Protein AF-A0A349D8B0-F1 (afdb_monomer_lite)

Structure (mmCIF, N/CA/C/O backbone):
data_AF-A0A349D8B0-F1
#
_entry.id   AF-A0A349D8B0-F1
#
loop_
_atom_site.group_PDB
_atom_site.id
_atom_site.type_symbol
_atom_site.label_atom_id
_atom_site.label_alt_id
_atom_site.label_comp_id
_atom_site.label_asym_id
_atom_site.label_entity_id
_atom_site.label_seq_id
_atom_site.pdbx_PDB_ins_code
_atom_site.Cartn_x
_atom_site.Cartn_y
_atom_site.Cartn_z
_atom_site.occupancy
_atom_site.B_iso_or_equiv
_atom_site.auth_seq_id
_atom_site.auth_comp_id
_atom_site.auth_asym_id
_atom_site.auth_atom_id
_atom_site.pdbx_PDB_model_num
ATOM 1 N N . MET A 1 1 ? -9.268 15.116 11.801 1.00 89.12 1 MET A N 1
ATOM 2 C CA . MET A 1 1 ? -7.841 15.208 12.162 1.00 89.12 1 MET A CA 1
ATOM 3 C C . MET A 1 1 ? -6.994 14.826 10.957 1.00 89.12 1 MET A C 1
ATOM 5 O O . MET A 1 1 ? -7.429 13.988 10.172 1.00 89.12 1 MET A O 1
ATOM 9 N N . LYS A 1 2 ? -5.837 15.458 10.760 1.00 93.25 2 LYS A N 1
ATOM 10 C CA . LYS A 1 2 ? -4.947 15.172 9.627 1.00 93.25 2 LYS A CA 1
ATOM 11 C C . LYS A 1 2 ? -3.486 15.326 10.035 1.00 93.25 2 LYS A C 1
ATOM 13 O O . LYS A 1 2 ? -3.190 16.202 10.842 1.00 93.25 2 LYS A O 1
ATOM 18 N N . ALA A 1 3 ? -2.614 14.520 9.444 1.00 93.56 3 ALA A N 1
ATOM 19 C CA . ALA A 1 3 ? -1.170 14.630 9.580 1.00 93.56 3 ALA A CA 1
ATOM 20 C C . ALA A 1 3 ? -0.508 14.499 8.203 1.00 93.56 3 ALA A C 1
ATOM 22 O O . ALA A 1 3 ? -0.948 13.730 7.348 1.00 93.56 3 ALA A O 1
ATOM 23 N N . GLU A 1 4 ? 0.548 15.273 7.990 1.00 95.38 4 GLU A N 1
ATOM 24 C CA . GLU A 1 4 ? 1.360 15.252 6.778 1.00 95.38 4 GLU A CA 1
ATOM 25 C C . GLU A 1 4 ? 2.828 15.375 7.166 1.00 95.38 4 GLU A C 1
ATOM 27 O O . GLU A 1 4 ? 3.169 16.045 8.143 1.00 95.38 4 GLU A O 1
ATOM 32 N N . GLY A 1 5 ? 3.707 14.726 6.413 1.00 94.81 5 GLY A N 1
ATOM 33 C CA . GLY A 1 5 ? 5.118 14.729 6.752 1.00 94.81 5 GLY A CA 1
ATOM 34 C C . GLY A 1 5 ? 5.985 14.021 5.733 1.00 94.81 5 GLY A C 1
ATOM 35 O O . GLY A 1 5 ? 5.560 13.691 4.623 1.00 94.81 5 GLY A O 1
ATOM 36 N N . LYS A 1 6 ? 7.247 13.829 6.114 1.00 95.12 6 LYS A N 1
ATOM 37 C CA . LYS A 1 6 ? 8.256 13.170 5.286 1.00 95.12 6 LYS A CA 1
ATOM 38 C C . LYS A 1 6 ? 8.946 12.069 6.065 1.00 95.12 6 LYS A C 1
ATOM 40 O O . LYS A 1 6 ? 9.096 12.162 7.282 1.00 95.12 6 LYS A O 1
ATOM 45 N N . THR A 1 7 ? 9.366 11.030 5.359 1.00 91.88 7 THR A N 1
ATOM 46 C CA . THR A 1 7 ? 10.210 9.986 5.938 1.00 91.88 7 THR A CA 1
ATOM 47 C C . THR A 1 7 ? 11.610 10.515 6.230 1.00 91.88 7 THR A C 1
ATOM 49 O O . THR A 1 7 ? 12.081 11.476 5.612 1.00 91.88 7 THR A O 1
ATOM 52 N N . ASP A 1 8 ? 12.275 9.872 7.184 1.00 86.75 8 ASP A N 1
ATOM 53 C CA . ASP A 1 8 ? 13.632 10.224 7.586 1.00 86.75 8 ASP A CA 1
ATOM 54 C C . ASP A 1 8 ? 14.632 9.833 6.479 1.00 86.75 8 ASP A C 1
ATOM 56 O O . ASP A 1 8 ? 14.335 8.994 5.626 1.00 86.75 8 ASP A O 1
ATOM 60 N N . SER A 1 9 ? 15.833 10.428 6.476 1.00 78.00 9 SER A N 1
ATOM 61 C CA . SER A 1 9 ? 16.814 10.269 5.383 1.00 78.00 9 SER A CA 1
ATOM 62 C C . SER A 1 9 ? 17.182 8.819 5.070 1.00 78.00 9 SER A C 1
ATOM 64 O O . SER A 1 9 ? 17.490 8.503 3.918 1.00 78.00 9 SER A O 1
ATOM 66 N N . ASP A 1 10 ? 17.129 7.958 6.081 1.00 84.56 10 ASP A N 1
ATOM 67 C CA . ASP A 1 10 ? 17.540 6.557 6.004 1.00 84.56 10 ASP A CA 1
ATOM 68 C C . ASP A 1 10 ? 16.455 5.663 5.373 1.00 84.56 10 ASP A C 1
ATOM 70 O O . ASP A 1 10 ? 16.737 4.534 4.977 1.00 84.56 10 ASP A O 1
ATOM 74 N N . HIS A 1 11 ? 15.237 6.190 5.197 1.00 84.62 11 HIS A N 1
ATOM 75 C CA . HIS A 1 11 ? 14.065 5.493 4.650 1.00 84.62 11 HIS A CA 1
ATOM 76 C C . HIS A 1 11 ? 13.576 6.112 3.331 1.00 84.62 11 HIS A C 1
ATOM 78 O O . HIS A 1 11 ? 12.395 6.068 2.981 1.00 84.62 11 HIS A O 1
ATOM 84 N N . GLY A 1 12 ? 14.499 6.726 2.585 1.00 83.12 12 GLY A N 1
ATOM 85 C CA . GLY A 1 12 ? 14.190 7.456 1.359 1.00 83.12 12 GLY A CA 1
ATOM 86 C C . GLY A 1 12 ? 13.486 8.790 1.625 1.00 83.12 12 GLY A C 1
ATOM 87 O O . GLY A 1 12 ? 13.172 9.147 2.754 1.00 83.12 12 GLY A O 1
ATOM 88 N N . LYS A 1 13 ? 13.254 9.569 0.564 1.00 88.81 13 LYS A N 1
ATOM 89 C CA . LYS A 1 13 ? 12.513 10.840 0.639 1.00 88.81 13 LYS A CA 1
ATOM 90 C C . LYS A 1 13 ? 11.085 10.618 0.157 1.00 88.81 13 LYS A C 1
ATOM 92 O O . LYS A 1 13 ? 10.788 10.879 -1.008 1.00 88.81 13 LYS A O 1
ATOM 97 N N . PHE A 1 14 ? 10.248 10.099 1.042 1.00 95.31 14 PHE A N 1
ATOM 98 C CA . PHE A 1 14 ? 8.826 9.902 0.806 1.00 95.31 14 PHE A CA 1
ATOM 99 C C . PHE A 1 14 ? 8.032 10.968 1.544 1.00 95.31 14 PHE A C 1
ATOM 101 O O . PHE A 1 14 ? 8.431 11.436 2.610 1.00 95.31 14 PHE A O 1
ATOM 108 N N . GLU A 1 15 ? 6.909 11.347 0.959 1.00 95.56 15 GLU A N 1
ATOM 109 C CA . GLU A 1 15 ? 5.925 12.241 1.550 1.00 95.56 15 GLU A CA 1
ATOM 110 C C . GLU A 1 15 ? 4.696 11.412 1.899 1.00 95.56 15 GLU A C 1
ATOM 112 O O . GLU A 1 15 ? 4.265 10.569 1.105 1.00 95.56 15 GLU A O 1
ATOM 117 N N . TYR A 1 16 ? 4.149 11.630 3.088 1.00 96.75 16 TYR A N 1
ATOM 118 C CA . TYR A 1 16 ? 2.923 10.978 3.519 1.00 96.75 16 TYR A CA 1
ATOM 119 C C . TYR A 1 16 ? 1.871 11.999 3.920 1.00 96.75 16 TYR A C 1
ATOM 121 O O . TYR A 1 16 ? 2.167 13.101 4.382 1.00 96.75 16 TYR A O 1
ATOM 129 N N . PHE A 1 17 ? 0.627 11.575 3.766 1.00 94.81 17 PHE A N 1
ATOM 130 C CA . PHE A 1 17 ? -0.563 12.251 4.237 1.00 94.81 17 PHE A CA 1
ATOM 131 C C . PHE A 1 17 ? -1.492 11.202 4.832 1.00 94.81 17 PHE A C 1
ATOM 133 O O . PHE A 1 17 ? -1.645 10.115 4.276 1.00 94.81 17 PHE A O 1
ATOM 140 N N . ILE A 1 18 ? -2.127 11.529 5.946 1.00 94.56 18 ILE A N 1
ATOM 141 C CA . ILE A 1 18 ? -3.157 10.707 6.562 1.00 94.56 18 ILE A CA 1
ATOM 142 C C . ILE A 1 18 ? -4.237 11.612 7.131 1.00 94.56 18 ILE A C 1
ATOM 144 O O . ILE A 1 18 ? -3.970 12.692 7.667 1.00 94.56 18 ILE A O 1
ATOM 148 N N . GLN A 1 19 ? -5.474 11.152 7.044 1.00 90.06 19 GLN A N 1
ATOM 149 C CA . GLN A 1 19 ? -6.593 11.796 7.691 1.00 90.06 19 GLN A CA 1
ATOM 150 C C . GLN A 1 19 ? -7.494 10.791 8.381 1.00 90.06 19 GLN A C 1
ATOM 152 O O . GLN A 1 19 ? -7.595 9.619 8.017 1.00 90.06 19 GLN A O 1
ATOM 157 N N . LYS A 1 20 ? -8.164 11.307 9.399 1.00 88.81 20 LYS A N 1
ATOM 158 C CA . LYS A 1 20 ? -9.085 10.590 10.259 1.00 88.81 20 LYS A CA 1
ATOM 159 C C . LYS A 1 20 ? -10.303 11.482 10.534 1.00 88.81 20 LYS A C 1
ATOM 161 O O . LYS A 1 20 ? -10.117 12.684 10.776 1.00 88.81 20 LYS A O 1
ATOM 166 N N . PRO A 1 21 ? -11.538 10.951 10.503 1.00 85.69 21 PRO A N 1
ATOM 167 C CA . PRO A 1 21 ? -12.725 11.698 10.926 1.00 85.69 21 PRO A CA 1
ATOM 168 C C . PRO A 1 21 ? -12.647 12.152 12.394 1.00 85.69 21 PRO A C 1
ATOM 170 O O . PRO A 1 21 ? -11.703 11.834 13.105 1.00 85.69 21 PRO A O 1
ATOM 173 N N . SER A 1 22 ? -13.604 12.945 12.872 1.00 83.38 22 SER A N 1
ATOM 174 C CA . SER A 1 22 ? -13.634 13.287 14.302 1.00 83.38 22 SER A CA 1
ATOM 175 C C . SER A 1 22 ? -14.049 12.085 15.159 1.00 83.38 22 SER A C 1
ATOM 177 O O . SER A 1 22 ? -14.716 11.169 14.674 1.00 83.38 22 SER A O 1
ATOM 179 N N . SER A 1 23 ? -13.761 12.158 16.461 1.00 83.81 23 SER A N 1
ATOM 180 C CA . SER A 1 23 ? -14.168 11.196 17.503 1.00 83.81 23 SER A CA 1
ATOM 181 C C . SER A 1 23 ? -15.678 11.106 17.729 1.00 83.81 23 SER A C 1
ATOM 183 O O . SER A 1 23 ? -16.133 10.425 18.636 1.00 83.81 23 SER A O 1
ATOM 185 N N . PHE A 1 24 ? -16.476 11.777 16.908 1.00 78.25 24 PHE A N 1
ATOM 186 C CA . PHE A 1 24 ? -17.916 11.571 16.838 1.00 78.25 24 PHE A CA 1
ATOM 187 C C . PHE A 1 24 ? -18.303 10.585 15.721 1.00 78.25 24 PHE A C 1
ATOM 189 O O . PHE A 1 24 ? -19.316 9.900 15.818 1.00 78.25 24 PHE A O 1
ATOM 196 N N . TYR A 1 25 ? -17.484 10.491 14.667 1.00 77.19 25 TYR A N 1
ATOM 197 C CA . TYR A 1 25 ? -17.759 9.729 13.444 1.00 77.19 25 TYR A CA 1
ATOM 198 C C . TYR A 1 25 ? -16.801 8.561 13.203 1.00 77.19 25 TYR A C 1
ATOM 200 O O . TYR A 1 25 ? -16.895 7.909 12.162 1.00 77.19 25 TYR A O 1
ATOM 208 N N . SER A 1 26 ? -15.854 8.293 14.100 1.00 81.31 26 SER A N 1
ATOM 209 C CA . SER A 1 26 ? -14.923 7.189 13.897 1.00 81.31 26 SER A CA 1
ATOM 210 C C . SER A 1 26 ? -14.244 6.739 15.193 1.00 81.31 26 SER A C 1
ATOM 212 O O . SER A 1 26 ? -13.771 7.603 15.939 1.00 81.31 26 SER A O 1
ATOM 214 N N . PRO A 1 27 ? -14.139 5.425 15.470 1.00 83.12 27 PRO A N 1
ATOM 215 C CA . PRO A 1 27 ? -13.409 4.927 16.63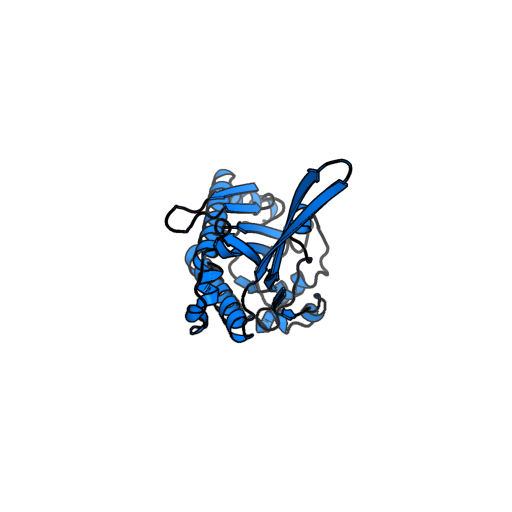2 1.00 83.12 27 PRO A CA 1
ATOM 216 C C . PRO A 1 27 ? -11.905 5.203 16.518 1.00 83.12 27 PRO A C 1
ATOM 218 O O . PRO A 1 27 ? -11.365 5.393 15.425 1.00 83.12 27 PRO A O 1
ATOM 221 N N . SER A 1 28 ? -11.193 5.203 17.648 1.00 85.69 28 SER A N 1
ATOM 222 C CA . SER A 1 28 ? -9.722 5.166 17.625 1.00 85.69 28 SER A CA 1
ATOM 223 C C . SER A 1 28 ? -9.251 3.832 17.039 1.00 85.69 28 SER A C 1
ATOM 225 O O . SER A 1 28 ? -9.917 2.806 17.192 1.00 85.69 28 SER A O 1
ATOM 227 N N . LEU A 1 29 ? -8.066 3.816 16.419 1.00 87.12 29 LEU A N 1
ATOM 228 C CA . LEU A 1 29 ? -7.438 2.558 16.000 1.00 87.12 29 LEU A CA 1
ATOM 229 C C . LEU A 1 29 ? -7.225 1.604 17.190 1.00 87.12 29 LEU A C 1
ATOM 231 O O . LEU A 1 29 ? -7.249 0.393 17.006 1.00 87.12 29 LEU A O 1
ATOM 235 N N . LYS A 1 30 ? -7.109 2.136 18.418 1.00 86.75 30 LYS A N 1
ATOM 236 C CA . LYS A 1 30 ? -7.014 1.353 19.665 1.00 86.75 30 LYS A CA 1
ATOM 237 C C . LYS A 1 30 ? -8.230 0.437 19.903 1.00 86.75 30 LYS A C 1
ATOM 239 O O . LYS A 1 30 ? -8.136 -0.499 20.691 1.00 86.75 30 LYS A O 1
ATOM 244 N N . ASN A 1 31 ? -9.367 0.691 19.247 1.00 85.38 31 ASN A N 1
ATOM 245 C CA . ASN A 1 31 ? -10.565 -0.150 19.328 1.00 85.38 31 ASN A CA 1
ATOM 246 C C . ASN A 1 31 ? -10.580 -1.307 18.316 1.00 85.38 31 ASN A C 1
ATOM 248 O O . ASN A 1 31 ? -11.475 -2.142 18.390 1.00 85.38 31 ASN A O 1
ATOM 252 N N . VAL A 1 32 ? -9.616 -1.369 17.397 1.00 89.56 32 VAL A N 1
ATOM 253 C CA . VAL A 1 32 ? -9.507 -2.419 16.379 1.00 89.56 32 VAL A CA 1
ATOM 254 C C . VAL A 1 32 ? -8.515 -3.470 16.855 1.00 89.56 32 VAL A C 1
ATOM 256 O O . VAL A 1 32 ? -7.375 -3.143 17.171 1.00 89.56 32 VAL A O 1
ATOM 259 N N . LYS A 1 33 ? -8.926 -4.737 16.883 1.00 93.12 33 LYS A N 1
ATOM 260 C CA . LYS A 1 33 ? -8.085 -5.888 17.244 1.00 93.12 33 LYS A CA 1
ATOM 261 C C . LYS A 1 33 ? -7.944 -6.879 16.093 1.00 93.12 33 LYS A C 1
ATOM 263 O O . LYS A 1 33 ? -6.939 -7.592 16.017 1.00 93.12 33 LYS A O 1
ATOM 268 N N . SER A 1 34 ? -8.921 -6.925 15.192 1.00 95.19 34 SER A N 1
ATOM 269 C CA . SER A 1 34 ? -8.900 -7.780 14.006 1.00 95.19 34 SER A CA 1
ATOM 270 C C . SER A 1 34 ? -9.283 -7.019 12.734 1.00 95.19 34 SER A C 1
ATOM 272 O O . SER A 1 34 ? -10.214 -6.215 12.711 1.00 95.19 34 SER A O 1
ATOM 274 N N . LEU A 1 35 ? -8.553 -7.284 11.649 1.00 95.81 35 LEU A N 1
ATOM 275 C CA . LEU A 1 35 ? -8.826 -6.749 10.317 1.00 95.81 35 LEU A CA 1
ATOM 276 C C . LEU A 1 35 ? -9.000 -7.872 9.290 1.00 95.81 35 LEU A C 1
ATOM 278 O O . LEU A 1 35 ? -8.288 -8.877 9.302 1.00 95.81 35 LEU A O 1
ATOM 282 N N . GLY A 1 36 ? -9.918 -7.668 8.349 1.00 94.81 36 GLY A N 1
ATOM 283 C CA . GLY A 1 36 ? -9.973 -8.414 7.093 1.00 94.81 36 GLY A CA 1
ATOM 284 C C . GLY A 1 36 ? -9.362 -7.609 5.949 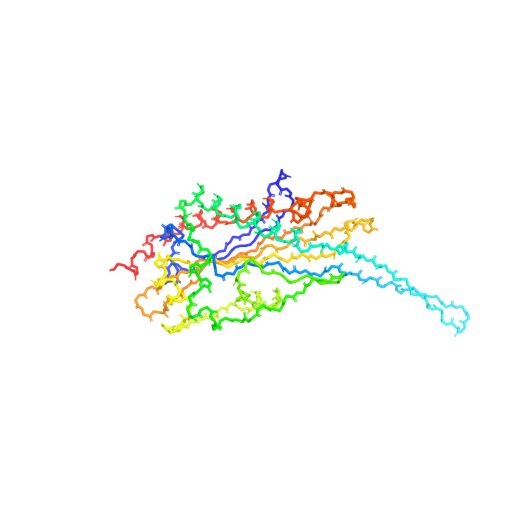1.00 94.81 36 GLY A C 1
ATOM 285 O O . GLY A 1 36 ? -9.587 -6.404 5.848 1.00 94.81 36 GLY A O 1
ATOM 286 N N . LEU A 1 37 ? -8.608 -8.250 5.054 1.00 94.31 37 LEU A N 1
ATOM 287 C CA . LEU A 1 37 ? -8.194 -7.599 3.810 1.00 94.31 37 LEU A CA 1
ATOM 288 C C . LEU A 1 37 ? -9.359 -7.615 2.815 1.00 94.31 37 LEU A C 1
ATOM 290 O O . LEU A 1 37 ? -9.706 -8.665 2.281 1.00 94.31 37 LEU A O 1
ATOM 294 N N . ALA A 1 38 ? -9.942 -6.449 2.552 1.00 89.12 38 ALA A N 1
ATOM 295 C CA . ALA A 1 38 ? -11.037 -6.313 1.598 1.00 89.12 38 ALA A CA 1
ATOM 296 C C . ALA A 1 38 ? -10.545 -6.092 0.165 1.00 89.12 38 ALA A C 1
ATOM 298 O O . ALA A 1 38 ? -11.168 -6.582 -0.769 1.00 89.12 38 ALA A O 1
ATOM 299 N N . SER A 1 39 ? -9.435 -5.376 -0.021 1.00 89.19 39 SER A N 1
ATOM 300 C CA . SER A 1 39 ? -8.876 -5.077 -1.344 1.00 89.19 39 SER A CA 1
ATOM 301 C C . SER A 1 39 ? -7.372 -4.868 -1.244 1.00 89.19 39 SER A C 1
ATOM 303 O O . SER A 1 39 ? -6.924 -4.040 -0.452 1.00 89.19 39 SER A O 1
ATOM 305 N N . LEU A 1 40 ? -6.601 -5.527 -2.106 1.00 93.19 40 LEU A N 1
ATOM 306 C CA . LEU A 1 40 ? -5.200 -5.199 -2.351 1.00 93.19 40 LEU A CA 1
ATOM 307 C C . LEU A 1 40 ? -4.908 -5.339 -3.840 1.00 93.19 40 LEU A C 1
ATOM 309 O O . LEU A 1 40 ? -5.070 -6.413 -4.409 1.00 93.19 40 LEU A O 1
ATOM 313 N N . ASN A 1 41 ? -4.465 -4.252 -4.462 1.00 90.12 41 ASN A N 1
ATOM 314 C CA . ASN A 1 41 ? -4.136 -4.249 -5.880 1.00 90.12 41 ASN A CA 1
ATOM 315 C C . ASN A 1 41 ? -2.893 -3.411 -6.174 1.00 90.12 41 ASN A C 1
ATOM 317 O O . ASN A 1 41 ? -2.569 -2.464 -5.449 1.00 90.12 41 ASN A O 1
ATOM 321 N N . VAL A 1 42 ? -2.221 -3.776 -7.262 1.00 92.38 42 VAL A N 1
ATOM 322 C CA . VAL A 1 42 ? -1.212 -2.958 -7.922 1.00 92.38 42 VAL A CA 1
ATOM 323 C C . VAL A 1 42 ? -1.793 -2.453 -9.233 1.00 92.38 42 VAL A C 1
ATOM 325 O O . VAL A 1 42 ? -2.412 -3.202 -9.988 1.00 92.38 42 VAL A O 1
ATOM 328 N N . SER A 1 43 ? -1.594 -1.171 -9.496 1.00 88.75 43 SER A N 1
ATOM 329 C CA . SER A 1 43 ? -1.904 -0.538 -10.769 1.00 88.75 43 SER A CA 1
ATOM 330 C C . SER A 1 43 ? -0.687 0.238 -11.243 1.00 88.75 43 SER A C 1
ATOM 332 O O . SER A 1 43 ? 0.136 0.671 -10.438 1.00 88.75 43 SER A O 1
ATOM 334 N N . GLY A 1 44 ? -0.529 0.415 -12.544 1.00 85.25 44 GLY A N 1
ATOM 335 C CA . GLY A 1 44 ? 0.600 1.178 -13.029 1.00 85.25 44 GLY A CA 1
ATOM 336 C C . GLY A 1 44 ? 0.556 1.503 -14.501 1.00 85.25 44 GLY A C 1
ATOM 337 O O . GLY A 1 44 ? 0.006 0.764 -15.317 1.00 85.25 44 GLY A O 1
ATOM 338 N N . VAL A 1 45 ? 1.179 2.632 -14.819 1.00 87.38 45 VAL A N 1
ATOM 339 C CA . VAL A 1 45 ? 1.434 3.084 -16.184 1.00 87.38 45 VAL A CA 1
ATOM 340 C C . VAL A 1 45 ? 2.914 2.853 -16.459 1.00 87.38 45 VAL A C 1
ATOM 342 O O . VAL A 1 45 ? 3.778 3.533 -15.899 1.00 87.38 45 VAL A O 1
ATOM 345 N N . LEU A 1 46 ? 3.198 1.859 -17.300 1.00 88.19 46 LEU A N 1
ATOM 346 C CA . LEU A 1 46 ? 4.538 1.329 -17.575 1.00 88.19 46 LEU A CA 1
ATOM 347 C C . LEU A 1 46 ? 5.208 1.972 -18.797 1.00 88.19 46 LEU A C 1
ATOM 349 O O . LEU A 1 46 ? 6.307 1.585 -19.194 1.00 88.19 46 LEU A O 1
ATOM 353 N N . PHE A 1 47 ? 4.571 2.993 -19.362 1.00 87.62 47 PHE A N 1
ATOM 354 C CA . PHE A 1 47 ? 5.023 3.695 -20.552 1.00 87.62 47 PHE A CA 1
ATOM 355 C C . PHE A 1 47 ? 4.830 5.206 -20.404 1.00 87.62 47 PHE A C 1
ATOM 357 O O . PHE A 1 47 ? 3.789 5.676 -19.946 1.00 87.62 47 PHE A O 1
ATOM 364 N N . LYS A 1 48 ? 5.828 5.980 -20.829 1.00 85.25 48 LYS A N 1
ATOM 365 C CA . LYS A 1 48 ? 5.789 7.444 -20.870 1.00 85.25 48 LYS A CA 1
ATOM 366 C C . LYS A 1 48 ? 6.505 7.935 -22.127 1.00 85.25 48 LYS A C 1
ATOM 368 O O . LYS A 1 48 ? 7.678 7.629 -22.325 1.00 85.25 48 LYS A O 1
ATOM 373 N N . GLU A 1 49 ? 5.831 8.749 -22.931 1.00 83.88 49 GLU A N 1
ATOM 374 C CA . GLU A 1 49 ? 6.431 9.454 -24.068 1.00 83.88 49 GLU A CA 1
ATOM 375 C C . GLU A 1 49 ? 6.441 10.963 -23.801 1.00 83.88 49 GLU A C 1
ATOM 377 O O . GLU A 1 49 ? 5.438 11.542 -23.388 1.00 83.88 49 GLU A O 1
ATOM 382 N N . GLU A 1 50 ? 7.584 11.606 -24.032 1.00 82.56 50 GLU A N 1
ATOM 383 C CA . GLU A 1 50 ? 7.726 13.060 -23.993 1.00 82.56 50 GLU A CA 1
ATOM 384 C C . GLU A 1 50 ? 8.156 13.578 -25.366 1.00 82.56 50 GLU A C 1
ATOM 386 O O . GLU A 1 50 ? 9.231 13.228 -25.853 1.00 82.56 50 GLU A O 1
ATOM 391 N N . SER A 1 51 ? 7.356 14.454 -25.971 1.00 80.75 51 SER A N 1
ATOM 392 C CA . SER A 1 51 ? 7.691 15.129 -27.226 1.00 80.75 51 SER A CA 1
ATOM 393 C C . SER A 1 51 ? 8.183 16.552 -26.964 1.00 80.75 51 SER A C 1
ATOM 395 O O . SER A 1 51 ? 7.487 17.339 -26.322 1.00 80.75 51 SER A O 1
ATOM 397 N N . ASN A 1 52 ? 9.346 16.912 -27.502 1.00 79.62 52 ASN A N 1
ATOM 398 C CA . ASN A 1 52 ? 9.821 18.294 -27.531 1.00 79.62 52 ASN A CA 1
ATOM 399 C C . ASN A 1 52 ? 9.751 18.833 -28.955 1.00 79.62 52 ASN A C 1
ATOM 401 O O . ASN A 1 52 ? 10.369 18.278 -29.863 1.00 79.62 52 ASN A O 1
ATOM 405 N N . GLU A 1 53 ? 9.030 19.934 -29.136 1.00 82.44 53 GLU A N 1
ATOM 406 C CA . GLU A 1 53 ? 8.992 20.670 -30.394 1.00 82.44 53 GLU A CA 1
ATOM 407 C C . GLU A 1 53 ? 10.028 21.798 -30.361 1.00 82.44 53 GLU A C 1
ATOM 409 O O . GLU A 1 53 ? 10.051 22.627 -29.451 1.00 82.44 53 GLU A O 1
ATOM 414 N N . SER A 1 54 ? 10.886 21.847 -31.374 1.00 80.19 54 SER A N 1
ATOM 415 C CA . SER A 1 54 ? 11.756 22.987 -31.649 1.00 80.19 54 SER A CA 1
ATOM 416 C C . SER A 1 54 ? 11.454 23.491 -33.049 1.00 80.19 54 SER A C 1
ATOM 418 O O . SER A 1 54 ? 11.287 22.701 -33.974 1.00 80.19 54 SER A O 1
ATOM 420 N N . SER A 1 55 ? 11.354 24.804 -33.229 1.00 78.31 55 SER A N 1
ATOM 421 C CA . SER A 1 55 ? 11.126 25.371 -34.556 1.00 78.31 55 SER A CA 1
ATOM 422 C C . SER A 1 55 ? 12.082 26.513 -34.836 1.00 78.31 55 SER A C 1
ATOM 424 O O . SER A 1 55 ? 12.369 27.308 -33.943 1.00 78.31 55 SER A O 1
ATOM 426 N N . TYR A 1 56 ? 12.546 26.601 -36.077 1.00 79.31 56 TYR A N 1
ATOM 427 C CA . TYR A 1 56 ? 13.319 27.729 -36.575 1.00 79.31 56 TYR A CA 1
ATOM 428 C C . TYR A 1 56 ? 12.757 28.183 -37.92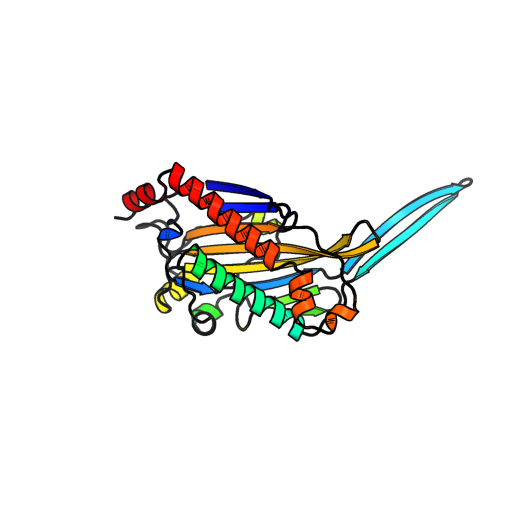1 1.00 79.31 56 TYR A C 1
ATOM 430 O O . TYR A 1 56 ? 12.193 27.398 -38.682 1.00 79.31 56 TYR A O 1
ATOM 438 N N . THR A 1 57 ? 12.902 29.467 -38.220 1.00 74.38 57 THR A N 1
ATOM 439 C CA . THR A 1 57 ? 12.442 30.047 -39.484 1.00 74.38 57 THR A CA 1
ATOM 440 C C . THR A 1 57 ? 13.657 30.397 -40.329 1.00 74.38 57 THR A C 1
ATOM 442 O O . THR A 1 57 ? 14.578 31.049 -39.841 1.00 74.38 57 THR A O 1
ATOM 445 N N . SER A 1 58 ? 13.665 29.967 -41.591 1.00 77.06 58 SER A N 1
ATOM 446 C CA . SER A 1 58 ? 14.673 30.373 -42.573 1.00 77.06 58 SER A CA 1
ATOM 447 C C . SER A 1 58 ? 13.965 30.887 -43.825 1.00 77.06 58 SER A C 1
ATOM 449 O O . SER A 1 58 ? 13.219 30.154 -44.479 1.00 77.06 58 SER A O 1
ATOM 451 N N . GLY A 1 59 ? 14.136 32.178 -44.121 1.00 84.44 59 GLY A N 1
ATOM 452 C CA . GLY A 1 59 ? 13.311 32.890 -45.103 1.00 84.44 59 GLY A CA 1
ATOM 453 C C . GLY A 1 59 ? 11.845 32.985 -44.656 1.00 84.44 59 GLY A C 1
ATOM 454 O O . GLY A 1 59 ? 11.575 33.308 -43.503 1.00 84.44 59 GLY A O 1
ATOM 455 N N . ASN A 1 60 ? 10.905 32.665 -45.554 1.00 82.81 60 ASN A N 1
ATOM 456 C CA . ASN A 1 60 ? 9.460 32.598 -45.263 1.00 82.81 60 ASN A CA 1
ATOM 457 C C . ASN A 1 60 ? 8.976 31.183 -44.888 1.00 82.81 60 ASN A C 1
ATOM 459 O O . ASN A 1 60 ? 7.772 30.938 -44.835 1.00 82.81 60 ASN A O 1
ATOM 463 N N . VAL A 1 61 ? 9.893 30.235 -44.664 1.00 69.12 61 VAL A N 1
ATOM 464 C CA . VAL A 1 61 ? 9.560 28.841 -44.347 1.00 69.12 61 VAL A CA 1
ATOM 465 C C . VAL A 1 61 ? 9.889 28.558 -42.884 1.00 69.12 61 VAL A C 1
ATOM 467 O O . VAL A 1 61 ? 11.020 28.763 -42.435 1.00 69.12 61 VAL A O 1
ATOM 470 N N . ARG A 1 62 ? 8.887 28.082 -42.138 1.00 77.00 62 ARG A N 1
ATOM 471 C CA . ARG A 1 62 ? 9.039 27.593 -40.765 1.00 77.00 62 ARG A CA 1
ATOM 472 C C . ARG A 1 62 ? 9.367 26.104 -40.796 1.00 77.00 62 ARG A C 1
ATOM 474 O O . ARG A 1 62 ? 8.615 25.319 -41.365 1.00 77.00 62 ARG A O 1
ATOM 481 N N . TYR A 1 63 ? 10.470 25.734 -40.161 1.00 83.88 63 TYR A N 1
ATOM 482 C CA . TYR A 1 63 ? 10.896 24.357 -39.958 1.00 83.88 63 TYR A CA 1
ATOM 483 C C . TYR A 1 63 ? 10.587 23.968 -38.518 1.00 83.88 63 TYR A C 1
ATOM 485 O O . TYR A 1 63 ? 11.002 24.663 -37.591 1.00 83.88 63 TYR A O 1
ATOM 493 N N . THR A 1 64 ? 9.873 22.863 -38.334 1.00 81.50 64 THR A N 1
ATOM 494 C CA . THR A 1 64 ? 9.552 22.300 -37.021 1.00 81.50 64 THR A CA 1
ATOM 495 C C . THR A 1 64 ? 10.193 20.921 -36.910 1.00 81.50 64 THR A C 1
ATOM 497 O O . THR A 1 64 ? 10.015 20.083 -37.789 1.00 81.50 64 THR A O 1
ATOM 500 N N . SER A 1 65 ? 10.938 20.689 -35.832 1.00 80.75 65 SER A N 1
ATOM 501 C CA . SER A 1 65 ? 11.540 19.409 -35.472 1.00 80.75 65 SER A CA 1
ATOM 502 C C . SER A 1 65 ? 10.929 18.927 -34.163 1.00 80.75 65 SER A C 1
ATOM 504 O O . SER A 1 65 ? 10.990 19.630 -33.153 1.00 80.75 65 SER A O 1
ATOM 506 N N . ILE A 1 66 ? 10.361 17.724 -34.187 1.00 81.62 66 ILE A N 1
ATOM 507 C CA . ILE A 1 66 ? 9.756 17.068 -33.027 1.00 81.62 66 ILE A CA 1
ATOM 508 C C . ILE A 1 66 ? 10.685 15.930 -32.605 1.00 81.62 66 ILE A C 1
ATOM 510 O O . ILE A 1 66 ? 10.976 15.043 -33.405 1.00 81.62 66 ILE A O 1
ATOM 514 N N . THR A 1 67 ? 11.153 15.958 -31.359 1.00 81.62 67 THR A N 1
ATOM 515 C CA . THR A 1 67 ? 11.965 14.887 -30.769 1.00 81.62 67 THR A CA 1
ATOM 516 C C . THR A 1 67 ? 11.156 14.191 -29.680 1.00 81.62 67 THR A C 1
ATOM 518 O O . THR A 1 67 ? 10.908 14.794 -28.634 1.00 81.62 67 THR A O 1
ATOM 521 N N . SER A 1 68 ? 10.778 12.931 -29.907 1.00 80.75 68 SER A N 1
ATOM 522 C CA . SER A 1 68 ? 10.132 12.076 -28.901 1.00 80.75 68 SER A CA 1
ATOM 523 C C . SER A 1 68 ? 11.168 11.295 -28.092 1.00 80.75 68 SER A C 1
ATOM 525 O O . SER A 1 68 ? 12.110 10.729 -28.646 1.00 80.75 68 SER A O 1
ATOM 527 N N . THR A 1 69 ? 11.003 11.265 -26.771 1.00 83.38 69 THR A N 1
ATOM 528 C CA . THR A 1 69 ? 11.754 10.400 -25.852 1.00 83.38 69 THR A CA 1
ATOM 529 C C . THR A 1 69 ? 10.787 9.449 -25.165 1.00 83.38 69 THR A C 1
ATOM 531 O O . THR A 1 69 ? 9.858 9.892 -24.491 1.00 83.38 69 THR A O 1
ATOM 534 N N . THR A 1 70 ? 11.034 8.150 -25.310 1.00 84.75 70 THR A N 1
ATOM 535 C CA . THR A 1 70 ? 10.202 7.092 -24.733 1.00 84.75 70 THR A CA 1
ATOM 536 C C . THR A 1 70 ? 10.891 6.461 -23.530 1.00 84.75 70 THR A C 1
ATOM 538 O O . THR A 1 70 ? 12.063 6.087 -23.593 1.00 84.75 70 THR A O 1
ATOM 541 N N . TRP A 1 71 ? 10.140 6.307 -22.445 1.00 85.75 71 TRP A N 1
ATOM 542 C CA . TRP A 1 71 ? 10.520 5.570 -21.249 1.00 85.75 71 TRP A CA 1
ATOM 543 C C . TRP A 1 71 ? 9.543 4.412 -21.080 1.00 85.75 71 TRP A C 1
ATOM 545 O O . TRP A 1 71 ? 8.339 4.635 -20.967 1.00 85.75 71 TRP A O 1
ATOM 555 N N . GLN A 1 72 ? 10.058 3.187 -21.056 1.00 89.19 72 GLN A N 1
ATOM 556 C CA . GLN A 1 72 ? 9.241 1.984 -20.950 1.00 89.19 72 GLN A CA 1
ATOM 557 C C . GLN A 1 72 ? 9.840 1.043 -19.911 1.00 89.19 72 GLN A C 1
ATOM 559 O O . GLN A 1 72 ? 11.038 0.753 -19.945 1.00 89.19 72 GLN A O 1
ATOM 564 N N . PHE A 1 73 ? 9.020 0.603 -18.961 1.00 92.75 73 PHE A N 1
ATOM 565 C CA . PHE A 1 73 ? 9.402 -0.439 -18.017 1.00 92.75 73 PHE A CA 1
ATOM 566 C C . PHE A 1 73 ? 9.362 -1.799 -18.727 1.00 92.75 73 PHE A C 1
ATOM 568 O O . PHE A 1 73 ? 8.509 -1.993 -19.591 1.00 92.75 73 PHE A O 1
ATOM 575 N N . PRO A 1 74 ? 10.277 -2.734 -18.419 1.00 91.94 74 PRO A N 1
ATOM 576 C CA . PRO A 1 74 ? 10.211 -4.058 -19.017 1.00 91.94 74 PRO A CA 1
ATOM 577 C C . PRO A 1 74 ? 8.899 -4.755 -18.661 1.00 91.94 74 PRO A C 1
ATOM 579 O O . PRO A 1 74 ? 8.443 -4.688 -17.520 1.00 91.94 74 PRO A O 1
ATOM 582 N N . GLU A 1 75 ? 8.333 -5.456 -19.636 1.00 92.69 75 GLU A N 1
ATOM 583 C CA . GLU A 1 75 ? 7.257 -6.408 -19.393 1.00 92.69 75 GLU A CA 1
ATOM 584 C C . GLU A 1 75 ? 7.791 -7.536 -18.500 1.00 92.69 75 GLU A C 1
ATOM 586 O O . GLU A 1 75 ? 8.882 -8.067 -18.734 1.00 92.69 75 GLU A O 1
ATOM 591 N N . LEU A 1 76 ? 7.054 -7.844 -17.434 1.00 93.69 76 LEU A N 1
ATOM 592 C CA . LEU A 1 76 ? 7.423 -8.853 -16.448 1.00 93.69 76 LEU A CA 1
ATOM 593 C C . LEU A 1 76 ? 6.336 -9.915 -16.365 1.00 93.69 76 LEU A C 1
ATOM 595 O O . LEU A 1 76 ? 5.146 -9.600 -16.428 1.00 93.69 76 LEU A O 1
ATOM 599 N N . ASP A 1 77 ? 6.758 -11.149 -16.111 1.00 94.31 77 ASP A N 1
ATOM 600 C CA . ASP A 1 77 ? 5.840 -12.240 -15.821 1.00 94.31 77 ASP A CA 1
ATOM 601 C C . ASP A 1 77 ? 5.026 -11.966 -14.551 1.00 94.31 77 ASP A C 1
ATOM 603 O O . ASP A 1 77 ? 5.479 -11.343 -13.583 1.00 94.31 77 ASP A O 1
ATOM 607 N N . ASP A 1 78 ? 3.835 -12.545 -14.527 1.00 94.31 78 ASP A N 1
ATOM 608 C CA . ASP A 1 78 ? 2.870 -12.490 -13.434 1.00 94.31 78 ASP A CA 1
ATOM 609 C C . ASP A 1 78 ? 3.451 -12.817 -12.050 1.00 94.31 78 ASP A C 1
ATOM 611 O O . ASP A 1 78 ? 3.039 -12.212 -11.056 1.00 94.31 78 ASP A O 1
ATOM 615 N N . ALA A 1 79 ? 4.451 -13.701 -11.992 1.00 96.19 79 ALA A N 1
ATOM 616 C CA . ALA A 1 79 ? 5.124 -14.111 -10.762 1.00 96.19 79 ALA A CA 1
ATOM 617 C C . ALA A 1 79 ? 5.832 -12.951 -10.033 1.00 96.19 79 ALA A C 1
ATOM 619 O O . ALA A 1 79 ? 5.908 -12.954 -8.801 1.00 96.19 79 ALA A O 1
ATOM 620 N N . PHE A 1 80 ? 6.337 -11.941 -10.755 1.00 96.75 80 PHE A N 1
ATOM 621 C CA . PHE A 1 80 ? 6.954 -10.760 -10.132 1.00 96.75 80 PHE A CA 1
ATOM 622 C C . PHE A 1 80 ? 5.910 -9.913 -9.406 1.00 96.75 80 PHE A C 1
ATOM 624 O O . PHE A 1 80 ? 6.132 -9.480 -8.274 1.00 96.75 80 PHE A O 1
ATOM 631 N N . TRP A 1 81 ? 4.763 -9.698 -10.049 1.00 96.19 81 TRP A N 1
ATOM 632 C CA . TRP A 1 81 ? 3.654 -8.920 -9.503 1.00 96.19 81 TRP A CA 1
ATOM 633 C C . TRP A 1 81 ? 2.984 -9.633 -8.324 1.00 96.19 81 TRP A C 1
ATOM 635 O O . TRP A 1 81 ? 2.664 -9.000 -7.321 1.00 96.19 81 TRP A O 1
ATOM 645 N N . GLU A 1 82 ? 2.840 -10.956 -8.397 1.00 95.75 82 GLU A N 1
ATOM 646 C CA . GLU A 1 82 ? 2.350 -11.776 -7.282 1.00 95.75 82 GLU A CA 1
ATOM 647 C C . GLU A 1 82 ? 3.296 -11.721 -6.084 1.00 95.75 82 GLU A C 1
ATOM 649 O O . GLU A 1 82 ? 2.852 -11.483 -4.961 1.00 95.75 82 GLU A O 1
ATOM 654 N N . THR A 1 83 ? 4.606 -11.850 -6.323 1.00 97.06 83 THR A N 1
ATOM 655 C CA . THR A 1 83 ? 5.620 -11.723 -5.268 1.00 97.06 83 THR A CA 1
ATOM 656 C C . THR A 1 83 ? 5.576 -10.335 -4.627 1.00 97.06 83 THR A C 1
ATOM 658 O O . THR A 1 83 ? 5.633 -10.222 -3.404 1.00 97.06 83 THR A O 1
ATOM 661 N N . LEU A 1 84 ? 5.420 -9.275 -5.427 1.00 97.81 84 LEU A N 1
ATOM 662 C CA . LEU A 1 84 ? 5.265 -7.907 -4.933 1.00 97.81 84 LEU A CA 1
ATOM 663 C C . LEU A 1 84 ? 4.059 -7.769 -3.993 1.00 97.81 84 LEU A C 1
ATOM 665 O O . LEU A 1 84 ? 4.197 -7.213 -2.904 1.00 97.81 84 LEU A O 1
ATOM 669 N N . LEU A 1 85 ? 2.891 -8.269 -4.406 1.00 97.31 85 LEU A N 1
ATOM 670 C CA . LEU A 1 85 ? 1.653 -8.174 -3.631 1.00 97.31 85 LEU A CA 1
ATOM 671 C C . LEU A 1 85 ? 1.702 -9.027 -2.354 1.00 97.31 85 LEU A C 1
ATOM 673 O O . LEU A 1 85 ? 1.288 -8.555 -1.297 1.00 97.31 85 LEU A O 1
ATOM 677 N N . GLU A 1 86 ? 2.262 -10.237 -2.424 1.00 97.62 86 GLU A N 1
ATOM 678 C CA . GLU A 1 86 ? 2.467 -11.115 -1.264 1.00 97.62 86 GLU A CA 1
ATOM 679 C C . GLU A 1 86 ? 3.406 -10.471 -0.235 1.00 97.62 86 GLU A C 1
ATOM 681 O O . GLU A 1 86 ? 3.111 -10.441 0.963 1.00 97.62 86 GLU A O 1
ATOM 686 N N . LYS A 1 87 ? 4.523 -9.889 -0.691 1.00 97.75 87 LYS A N 1
ATOM 687 C CA . LYS A 1 87 ? 5.457 -9.164 0.183 1.00 97.75 87 LYS A CA 1
ATOM 688 C C . LYS A 1 87 ? 4.813 -7.927 0.793 1.00 97.75 87 LYS A C 1
ATOM 690 O O . LYS A 1 87 ? 4.929 -7.722 1.995 1.00 97.75 87 LYS A O 1
ATOM 695 N N . LEU A 1 88 ? 4.085 -7.141 0.001 1.00 97.88 88 LEU A N 1
ATOM 696 C CA . LEU A 1 88 ? 3.356 -5.984 0.510 1.00 97.88 88 LEU A CA 1
ATOM 697 C C . LEU A 1 88 ? 2.351 -6.393 1.598 1.00 97.88 88 LEU A C 1
ATOM 699 O O . LEU A 1 88 ? 2.358 -5.802 2.676 1.00 97.88 88 LEU A O 1
ATOM 703 N N . TYR A 1 89 ? 1.529 -7.419 1.359 1.00 97.69 89 TYR A N 1
ATOM 704 C CA . TYR A 1 89 ? 0.533 -7.852 2.338 1.00 97.69 89 TYR A CA 1
ATOM 705 C C . TYR A 1 89 ? 1.161 -8.416 3.613 1.00 97.69 89 TYR A C 1
ATOM 707 O O . TYR A 1 89 ? 0.832 -7.957 4.705 1.00 97.69 89 TYR A O 1
ATOM 715 N N . SER A 1 90 ? 2.099 -9.356 3.487 1.00 97.62 90 SER A N 1
ATOM 716 C CA . SER A 1 90 ? 2.769 -9.964 4.644 1.00 97.62 90 SER A CA 1
ATOM 717 C C . SER A 1 90 ? 3.493 -8.924 5.504 1.00 97.62 90 SER A C 1
ATOM 719 O O . SER A 1 90 ? 3.385 -8.952 6.732 1.00 97.62 90 SER A O 1
ATOM 721 N N . SER A 1 91 ? 4.149 -7.937 4.887 1.00 97.69 91 SER A N 1
ATOM 722 C CA . SER A 1 91 ? 4.771 -6.834 5.620 1.00 97.69 91 SER A CA 1
ATOM 723 C C . SER A 1 91 ? 3.747 -5.901 6.275 1.00 97.69 91 SER A C 1
ATOM 725 O O . SER A 1 91 ? 3.984 -5.443 7.392 1.00 97.69 91 SER A O 1
ATOM 727 N N . ILE A 1 92 ? 2.590 -5.641 5.654 1.00 97.94 92 ILE A N 1
ATOM 728 C CA . ILE A 1 92 ? 1.494 -4.908 6.312 1.00 97.94 92 ILE A CA 1
ATOM 729 C C . ILE A 1 92 ? 1.030 -5.657 7.563 1.00 97.94 92 ILE A C 1
ATOM 731 O O . ILE A 1 92 ? 0.943 -5.048 8.631 1.00 97.94 92 ILE A O 1
ATOM 735 N N . GLN A 1 93 ? 0.765 -6.963 7.447 1.00 97.81 93 GLN A N 1
ATOM 736 C CA . GLN A 1 93 ? 0.329 -7.794 8.570 1.00 97.81 93 GLN A CA 1
ATOM 737 C C . GLN A 1 93 ? 1.341 -7.737 9.720 1.00 97.81 93 GLN A C 1
ATOM 739 O O . GLN A 1 93 ? 0.964 -7.496 10.866 1.00 97.81 93 GLN A O 1
ATOM 744 N N . GLU A 1 94 ? 2.632 -7.882 9.411 1.00 97.81 94 GLU A N 1
ATOM 745 C CA . GLU A 1 94 ? 3.716 -7.800 10.393 1.00 97.81 94 GLU A CA 1
ATOM 746 C C . GLU A 1 94 ? 3.741 -6.442 11.108 1.00 97.81 94 GLU A C 1
ATOM 748 O O . GLU A 1 94 ? 3.799 -6.396 12.340 1.00 97.81 94 GLU A O 1
ATOM 753 N N . LYS A 1 95 ? 3.672 -5.325 10.368 1.00 96.69 95 LYS A N 1
ATOM 754 C CA . LYS A 1 95 ? 3.726 -3.980 10.962 1.00 96.69 95 LYS A CA 1
ATOM 755 C C . LYS A 1 95 ? 2.505 -3.680 11.817 1.00 96.69 95 LYS A C 1
ATOM 757 O O . LYS A 1 95 ? 2.660 -3.134 12.906 1.00 96.69 95 LYS A O 1
ATOM 762 N N . PHE A 1 96 ? 1.311 -4.066 11.377 1.00 96.38 96 PHE A N 1
ATOM 763 C CA . PHE A 1 96 ? 0.096 -3.878 12.166 1.00 96.38 96 PHE A CA 1
ATOM 764 C C . PHE A 1 96 ? 0.081 -4.747 13.428 1.00 96.38 96 PHE A C 1
ATOM 766 O O . PHE A 1 96 ? -0.268 -4.260 14.505 1.00 96.38 96 PHE A O 1
ATOM 773 N N . SER A 1 97 ? 0.526 -6.000 13.326 1.00 96.38 97 SER A N 1
ATOM 774 C CA . SER A 1 97 ? 0.654 -6.884 14.485 1.00 96.38 97 SER A CA 1
ATOM 775 C C . SER A 1 97 ? 1.685 -6.355 15.481 1.00 96.38 97 SER A C 1
ATOM 777 O O . SER A 1 97 ? 1.428 -6.356 16.681 1.00 96.38 97 SER A O 1
ATOM 779 N N . THR A 1 98 ? 2.843 -5.899 15.002 1.00 96.00 98 THR A N 1
ATOM 780 C CA . THR A 1 98 ? 3.954 -5.464 15.863 1.00 96.00 98 THR A CA 1
ATOM 781 C C . THR A 1 98 ? 3.672 -4.119 16.525 1.00 96.00 98 THR A C 1
ATOM 783 O O . THR A 1 98 ? 3.928 -3.956 17.715 1.00 96.00 98 THR A O 1
ATOM 786 N N . ASN A 1 99 ? 3.132 -3.159 15.771 1.00 94.75 99 ASN A N 1
ATOM 787 C CA . ASN A 1 99 ? 2.992 -1.783 16.244 1.00 94.75 99 ASN A CA 1
ATOM 788 C C . ASN A 1 99 ? 1.650 -1.525 16.939 1.00 94.75 99 ASN A C 1
ATOM 790 O O . ASN A 1 99 ? 1.567 -0.626 17.771 1.00 94.75 99 ASN A O 1
ATOM 794 N N . TYR A 1 100 ? 0.603 -2.284 16.596 1.00 93.69 100 TYR A N 1
ATOM 795 C CA . TYR A 1 100 ? -0.769 -1.999 17.038 1.00 93.69 100 TYR A CA 1
ATOM 796 C C . TYR A 1 100 ? -1.493 -3.210 17.638 1.00 93.69 100 TYR A C 1
ATOM 798 O O . TYR A 1 100 ? -2.649 -3.078 18.025 1.00 93.69 100 TYR A O 1
ATOM 806 N N . ALA A 1 101 ? -0.841 -4.378 17.728 1.00 95.25 101 ALA A N 1
ATOM 807 C CA . ALA A 1 101 ? -1.452 -5.628 18.192 1.00 95.25 101 ALA A CA 1
ATOM 808 C C . ALA A 1 101 ? -2.724 -6.025 17.410 1.00 95.25 101 ALA A C 1
ATOM 810 O O . ALA A 1 101 ? -3.623 -6.669 17.952 1.00 95.25 101 ALA A O 1
ATOM 811 N N . ILE A 1 102 ? -2.789 -5.648 16.128 1.00 95.94 102 ILE A N 1
ATOM 812 C CA . ILE A 1 102 ? -3.903 -5.973 15.234 1.00 95.94 102 ILE A CA 1
ATOM 813 C C . ILE A 1 102 ? -3.600 -7.273 14.494 1.00 95.94 102 ILE A C 1
ATOM 815 O O . ILE A 1 102 ? -2.575 -7.406 13.825 1.00 95.94 102 ILE A O 1
ATOM 819 N N . SER A 1 103 ? -4.525 -8.221 14.590 1.00 96.38 103 SER A N 1
ATOM 820 C CA . SER A 1 103 ? -4.487 -9.488 13.862 1.00 96.38 103 SER A CA 1
ATOM 821 C C . SER A 1 103 ? -5.204 -9.386 12.514 1.00 96.38 103 SER A C 1
ATOM 823 O O . SER A 1 103 ? -6.112 -8.574 12.341 1.00 96.38 103 SER A O 1
ATOM 825 N N . PHE A 1 104 ? -4.811 -10.224 11.555 1.00 96.44 104 PHE A N 1
ATOM 826 C CA . PHE A 1 104 ? -5.492 -10.343 10.267 1.00 96.44 104 PHE A CA 1
ATOM 827 C C . PHE A 1 104 ? -6.122 -11.719 10.136 1.00 96.44 104 PHE A C 1
ATOM 829 O O . PHE A 1 104 ? -5.475 -12.728 10.428 1.00 96.44 104 PHE A O 1
ATOM 836 N N . ILE A 1 105 ? -7.364 -11.763 9.663 1.00 95.06 105 ILE A N 1
ATOM 837 C CA . ILE A 1 105 ? -7.975 -13.025 9.251 1.00 95.06 105 ILE A CA 1
ATOM 838 C C . ILE A 1 105 ? -7.506 -13.419 7.849 1.00 95.06 105 ILE A C 1
ATOM 840 O O . ILE A 1 105 ? -6.942 -12.615 7.103 1.00 95.06 105 ILE A O 1
ATOM 844 N N . ASP A 1 106 ? -7.756 -14.674 7.488 1.00 93.06 106 ASP A N 1
ATOM 845 C CA . ASP A 1 106 ? -7.436 -15.170 6.156 1.00 93.06 106 ASP A CA 1
ATOM 846 C C . ASP A 1 106 ? -8.244 -14.432 5.078 1.00 93.06 106 ASP A C 1
ATOM 848 O O . ASP A 1 106 ? -9.451 -14.213 5.215 1.00 93.06 106 ASP A O 1
ATOM 852 N N . VAL A 1 107 ? -7.572 -14.076 3.986 1.00 92.31 107 VAL A N 1
ATOM 853 C CA . VAL A 1 107 ? -8.160 -13.353 2.851 1.00 92.31 107 VAL A CA 1
ATOM 854 C C . VAL A 1 107 ? -9.258 -14.187 2.194 1.00 92.31 107 VAL A C 1
ATOM 856 O O . VAL A 1 107 ? -10.271 -13.647 1.745 1.00 92.31 107 VAL A O 1
ATOM 859 N N . ASP A 1 108 ? -9.112 -15.512 2.203 1.00 91.25 108 ASP A N 1
ATOM 860 C CA . ASP A 1 108 ? -10.096 -16.421 1.619 1.00 91.25 108 ASP A CA 1
ATOM 861 C C . ASP A 1 108 ? -11.432 -16.397 2.376 1.00 91.25 108 ASP A C 1
ATOM 863 O O . ASP A 1 108 ? -12.485 -16.572 1.766 1.00 91.25 108 ASP A O 1
ATOM 867 N N . LYS A 1 109 ? -11.441 -16.087 3.681 1.00 90.25 109 LYS A N 1
ATOM 868 C CA . LYS A 1 109 ? -12.692 -15.924 4.448 1.00 90.25 109 LYS A CA 1
ATOM 869 C C . LYS A 1 109 ? -13.484 -14.692 4.009 1.00 90.25 109 LYS A C 1
ATOM 871 O O . LYS A 1 109 ? -14.699 -14.760 3.858 1.00 90.25 109 LYS A O 1
ATOM 876 N N . ILE A 1 110 ? -12.786 -13.587 3.739 1.00 90.06 110 ILE A N 1
ATOM 877 C CA . ILE A 1 110 ? -13.410 -12.362 3.225 1.00 90.06 110 ILE A CA 1
ATOM 878 C C . ILE A 1 110 ? -13.907 -12.568 1.791 1.00 90.06 110 ILE A C 1
ATOM 880 O O . ILE A 1 110 ? -15.056 -12.259 1.482 1.00 90.06 110 ILE A O 1
ATOM 884 N N . THR A 1 111 ? -13.055 -13.105 0.917 1.00 89.06 111 THR A N 1
ATOM 885 C CA . THR A 1 111 ? -13.330 -13.179 -0.528 1.00 89.06 111 THR A CA 1
ATOM 886 C C . THR A 1 111 ? -14.335 -14.268 -0.914 1.00 89.06 111 THR A C 1
ATOM 888 O O . THR A 1 111 ? -15.020 -14.127 -1.925 1.00 89.06 111 THR A O 1
ATOM 891 N N . SER A 1 112 ? -14.479 -15.327 -0.110 1.00 88.56 112 SER A N 1
ATOM 892 C CA . SER A 1 112 ? -15.486 -16.383 -0.326 1.00 88.56 112 SER A CA 1
ATOM 893 C C . SER A 1 112 ? -16.890 -16.022 0.169 1.00 88.56 112 SER A C 1
ATOM 895 O O . SER A 1 112 ? -17.845 -16.757 -0.092 1.00 88.56 112 SER A O 1
ATOM 897 N N . HIS A 1 113 ? -17.045 -14.899 0.875 1.00 88.44 113 HIS A N 1
ATOM 898 C CA . HIS A 1 113 ? -18.336 -14.482 1.403 1.00 88.44 113 HIS A CA 1
ATOM 899 C C . HIS A 1 113 ? -19.311 -14.111 0.264 1.00 88.44 113 HIS A C 1
ATOM 901 O O . HIS A 1 113 ? -18.914 -13.398 -0.659 1.00 88.44 113 HIS A O 1
ATOM 907 N N . PRO A 1 114 ? -20.603 -14.493 0.319 1.00 85.62 114 PRO A N 1
ATOM 908 C CA . PRO A 1 114 ? -21.552 -14.236 -0.773 1.00 85.62 114 PRO A CA 1
ATOM 909 C C . PRO A 1 114 ? -21.678 -12.758 -1.161 1.00 85.62 114 PRO A C 1
ATOM 911 O O . PRO A 1 114 ? -21.768 -12.419 -2.337 1.00 85.62 114 PRO A O 1
ATOM 914 N N . GLU A 1 115 ? -21.625 -11.863 -0.173 1.00 80.06 115 GLU A N 1
ATOM 915 C CA . GLU A 1 115 ? -21.688 -10.411 -0.397 1.00 80.06 115 GLU A CA 1
ATOM 916 C C . GLU A 1 115 ? -20.451 -9.866 -1.125 1.00 80.06 115 GLU A C 1
AT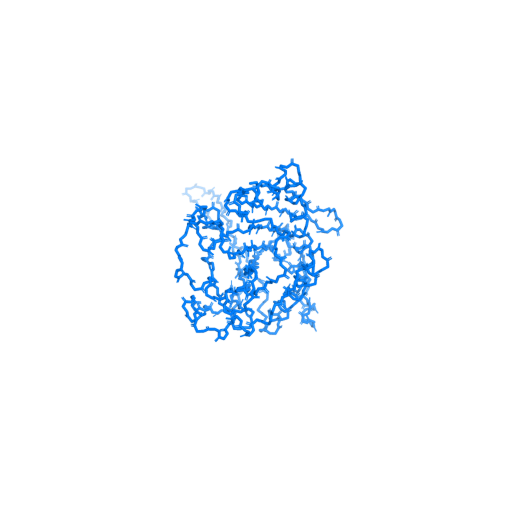OM 918 O O . GLU A 1 115 ? -20.515 -8.796 -1.725 1.00 80.06 115 GLU A O 1
ATOM 923 N N . TYR A 1 116 ? -19.338 -10.608 -1.140 1.00 80.81 116 TYR A N 1
ATOM 924 C CA . TYR A 1 116 ? -18.133 -10.224 -1.872 1.00 80.81 116 TYR A CA 1
ATOM 925 C C . TYR A 1 116 ? -18.350 -10.227 -3.397 1.00 80.81 116 TYR A C 1
ATOM 927 O O . TYR A 1 116 ? -17.709 -9.486 -4.151 1.00 80.81 116 TYR A O 1
ATOM 935 N N . ALA A 1 117 ? -19.319 -11.014 -3.876 1.00 77.12 117 ALA A N 1
ATOM 936 C CA . ALA A 1 117 ? -19.721 -11.018 -5.277 1.00 77.12 117 ALA A CA 1
ATOM 937 C C . ALA A 1 117 ? -20.242 -9.646 -5.742 1.00 77.12 117 ALA A C 1
ATOM 939 O O . ALA A 1 117 ? -20.065 -9.312 -6.910 1.00 77.12 117 ALA A O 1
ATOM 940 N N . ASN A 1 118 ? -20.783 -8.829 -4.832 1.00 71.00 118 ASN A N 1
ATOM 941 C CA . ASN A 1 118 ? -21.366 -7.522 -5.144 1.00 71.00 118 ASN A CA 1
ATOM 942 C C . ASN A 1 118 ? -20.320 -6.420 -5.402 1.00 71.00 118 ASN A C 1
ATOM 944 O O . ASN A 1 118 ? -20.675 -5.347 -5.891 1.00 71.00 118 ASN A O 1
ATOM 948 N N . PHE A 1 119 ? -19.038 -6.662 -5.103 1.00 70.50 119 PHE A N 1
ATOM 949 C CA . PHE A 1 119 ? -17.958 -5.740 -5.468 1.00 70.50 119 PHE A CA 1
ATOM 950 C C . PHE A 1 119 ? -17.564 -5.870 -6.939 1.00 70.50 119 PHE A C 1
ATOM 952 O O . PHE A 1 119 ? -17.788 -6.903 -7.576 1.00 70.50 119 PHE A O 1
ATOM 959 N N . TRP A 1 120 ? -16.939 -4.815 -7.461 1.00 65.31 120 TRP A N 1
ATOM 960 C CA . TRP A 1 120 ? -16.566 -4.697 -8.867 1.00 65.31 120 TRP A CA 1
ATOM 961 C C . TRP A 1 120 ? -15.596 -5.804 -9.268 1.00 65.31 120 TRP A C 1
ATOM 963 O O . TRP A 1 120 ? -14.677 -6.143 -8.521 1.00 65.31 120 TRP A O 1
ATOM 973 N N . GLU A 1 121 ? -15.804 -6.377 -10.450 1.00 65.06 121 GLU A N 1
ATOM 974 C CA . GLU A 1 121 ? -14.890 -7.392 -10.956 1.00 65.06 121 GLU A CA 1
ATOM 975 C C . GLU A 1 121 ? -13.516 -6.784 -11.280 1.00 65.06 121 GLU A C 1
ATOM 977 O O . GLU A 1 121 ? -13.436 -5.667 -11.804 1.00 65.06 121 GLU A O 1
ATOM 982 N N . PRO A 1 122 ? -12.427 -7.507 -10.976 1.00 64.50 122 PRO A N 1
ATOM 983 C CA . PRO A 1 122 ? -11.093 -7.162 -11.429 1.00 64.50 122 PRO A CA 1
ATOM 984 C C . PRO A 1 122 ? -11.042 -7.020 -12.949 1.00 64.50 122 PRO A C 1
ATOM 986 O O . PRO A 1 122 ? -11.361 -7.965 -13.665 1.00 64.50 122 PRO A O 1
ATOM 989 N N . ASN A 1 123 ? -10.589 -5.874 -13.454 1.00 69.00 123 ASN A N 1
ATOM 990 C CA . ASN A 1 123 ? -10.119 -5.788 -14.834 1.00 69.00 123 ASN A CA 1
ATOM 991 C C . ASN A 1 123 ? -8.600 -5.956 -14.813 1.00 69.00 123 ASN A C 1
ATOM 993 O O . ASN A 1 123 ? -7.872 -4.979 -14.667 1.00 69.00 123 ASN A O 1
ATOM 997 N N . GLU A 1 124 ? -8.131 -7.201 -14.828 1.00 79.25 124 GLU A N 1
ATOM 998 C CA . GLU A 1 124 ? -6.695 -7.469 -14.780 1.00 79.25 124 GLU A CA 1
ATOM 999 C C . GLU A 1 124 ? -6.047 -7.239 -16.143 1.00 79.25 124 GLU A C 1
ATOM 1001 O O . GLU A 1 124 ? -6.580 -7.613 -17.188 1.00 79.25 124 GLU A O 1
ATOM 1006 N N . ALA A 1 125 ? -4.878 -6.613 -16.128 1.00 82.56 125 ALA A N 1
ATOM 1007 C CA . ALA A 1 125 ? -4.080 -6.361 -17.313 1.00 82.56 125 ALA A CA 1
ATOM 1008 C C . ALA A 1 125 ? -2.607 -6.441 -16.932 1.00 82.56 125 ALA A C 1
ATOM 1010 O O . ALA A 1 125 ? -2.181 -5.732 -16.032 1.00 82.56 125 ALA A O 1
ATOM 1011 N N . ASN A 1 126 ? -1.817 -7.244 -17.633 1.00 87.94 126 ASN A N 1
ATOM 1012 C CA . ASN A 1 126 ? -0.361 -7.211 -17.545 1.00 87.94 126 ASN A CA 1
ATOM 1013 C C . ASN A 1 126 ? 0.170 -7.070 -18.969 1.00 87.94 126 ASN A C 1
ATOM 1015 O O . ASN A 1 126 ? 0.075 -7.994 -19.769 1.00 87.94 126 ASN A O 1
ATOM 1019 N N . THR A 1 127 ? 0.599 -5.861 -19.308 1.00 86.25 127 THR A N 1
ATOM 1020 C CA . THR A 1 127 ? 1.067 -5.489 -20.644 1.00 86.25 127 THR A CA 1
ATOM 1021 C C . THR A 1 127 ? 2.305 -4.620 -20.514 1.00 86.25 127 THR A C 1
ATOM 1023 O O . THR A 1 127 ? 2.603 -4.077 -19.449 1.00 86.25 127 THR A O 1
ATOM 1026 N N . ASP A 1 128 ? 2.978 -4.394 -21.629 1.00 76.31 128 ASP A N 1
ATOM 1027 C CA . ASP A 1 128 ? 4.152 -3.537 -21.731 1.00 76.31 128 ASP A CA 1
ATOM 1028 C C . ASP A 1 128 ? 3.883 -2.040 -21.436 1.00 76.31 128 ASP A C 1
ATOM 1030 O O . ASP A 1 128 ? 4.828 -1.279 -21.211 1.00 76.31 128 ASP A O 1
ATOM 1034 N N . ILE A 1 129 ? 2.613 -1.612 -21.407 1.00 78.69 129 ILE A N 1
ATOM 1035 C CA . ILE A 1 129 ? 2.190 -0.225 -21.131 1.00 78.69 129 ILE A CA 1
ATOM 1036 C C . ILE A 1 129 ? 1.419 -0.046 -19.819 1.00 78.69 129 ILE A C 1
ATOM 1038 O O . ILE A 1 129 ? 1.350 1.068 -19.291 1.00 78.69 129 ILE A O 1
ATOM 1042 N N . LYS A 1 130 ? 0.817 -1.111 -19.286 1.00 86.94 130 LYS A N 1
ATOM 1043 C CA . LYS A 1 130 ? -0.109 -1.048 -18.151 1.00 86.94 130 LYS A CA 1
ATOM 1044 C C . LYS A 1 130 ? -0.067 -2.336 -17.336 1.00 86.94 130 LYS A C 1
ATOM 1046 O O . LYS A 1 130 ? -0.113 -3.423 -17.910 1.00 86.94 130 LYS A O 1
ATOM 1051 N N . ILE A 1 131 ? -0.092 -2.182 -16.014 1.00 89.19 131 ILE A N 1
ATOM 1052 C CA . ILE A 1 131 ? -0.339 -3.260 -15.054 1.00 89.19 131 ILE A CA 1
ATOM 1053 C C . ILE A 1 131 ? -1.576 -2.933 -14.208 1.00 89.19 131 ILE A C 1
ATOM 1055 O O . ILE A 1 131 ? -1.713 -1.817 -13.717 1.00 89.19 131 ILE A O 1
ATOM 1059 N N . GLU A 1 132 ? -2.470 -3.896 -14.036 1.00 88.06 132 GLU A N 1
ATOM 1060 C CA . GLU A 1 132 ? -3.560 -3.946 -13.063 1.00 88.06 132 GLU A CA 1
ATOM 1061 C C . GLU A 1 132 ? -3.667 -5.396 -12.593 1.00 88.06 132 GLU A C 1
ATOM 1063 O O . GLU A 1 132 ? -4.013 -6.275 -13.379 1.00 88.06 132 GLU A O 1
ATOM 1068 N N . LYS A 1 133 ? -3.332 -5.658 -11.328 1.00 90.12 133 LYS A N 1
ATOM 1069 C CA . LYS A 1 133 ? -3.378 -7.007 -10.757 1.00 90.12 133 LYS A CA 1
ATOM 1070 C C . LYS A 1 133 ? -3.811 -6.971 -9.301 1.00 90.12 133 LYS A C 1
ATOM 1072 O O . LYS A 1 133 ? -3.413 -6.070 -8.555 1.00 90.12 133 LYS A O 1
ATOM 1077 N N . ASN A 1 134 ? -4.621 -7.940 -8.894 1.00 88.19 134 ASN A N 1
ATOM 1078 C CA . ASN A 1 134 ? -5.131 -8.028 -7.531 1.00 88.19 134 ASN A CA 1
ATOM 1079 C C . ASN A 1 134 ? -4.410 -9.125 -6.762 1.00 88.19 134 ASN A C 1
ATOM 1081 O O . ASN A 1 134 ? -3.854 -10.070 -7.319 1.00 88.19 134 ASN A O 1
ATOM 1085 N N . TYR A 1 135 ? -4.392 -8.978 -5.445 1.00 90.94 135 TYR A N 1
ATOM 1086 C CA . TYR A 1 135 ? -3.857 -10.003 -4.574 1.00 90.94 135 TYR A CA 1
ATOM 1087 C C . TYR A 1 135 ? -4.897 -11.104 -4.382 1.00 90.94 135 TYR A C 1
ATOM 1089 O O . TYR A 1 135 ? -5.970 -10.850 -3.824 1.00 90.94 135 TYR A O 1
ATOM 1097 N N . LYS A 1 136 ? -4.571 -12.329 -4.811 1.00 88.06 136 LYS A N 1
ATOM 1098 C CA . LYS A 1 136 ? -5.469 -13.494 -4.742 1.00 88.06 136 LYS A CA 1
ATOM 1099 C C . LYS A 1 136 ? -6.848 -13.161 -5.341 1.00 88.06 136 LYS A C 1
ATOM 1101 O O . LYS A 1 136 ? -6.934 -12.497 -6.364 1.00 88.06 136 LYS A O 1
ATOM 1106 N N . ASN A 1 137 ? -7.926 -13.580 -4.681 1.00 82.31 137 ASN A N 1
ATOM 1107 C CA . ASN A 1 137 ? -9.305 -13.352 -5.111 1.00 82.31 137 ASN A CA 1
ATOM 1108 C C . ASN A 1 137 ? -9.852 -11.976 -4.695 1.00 82.31 137 ASN A C 1
ATOM 1110 O O . ASN A 1 137 ? -11.070 -11.780 -4.699 1.00 82.31 137 ASN A O 1
ATOM 1114 N N . THR A 1 138 ? -8.996 -11.039 -4.267 1.00 81.00 138 THR A N 1
ATOM 1115 C CA . THR A 1 138 ? -9.488 -9.718 -3.870 1.00 81.00 138 THR A CA 1
ATOM 1116 C C . THR A 1 138 ? -9.965 -8.916 -5.078 1.00 81.00 138 THR A C 1
ATOM 1118 O O . THR A 1 138 ? -9.465 -9.046 -6.192 1.00 81.00 138 THR A O 1
ATOM 1121 N N . LYS A 1 139 ? -10.970 -8.077 -4.849 1.00 78.38 139 LYS A N 1
ATOM 1122 C CA . LYS A 1 139 ? -11.572 -7.183 -5.827 1.00 78.38 139 LYS A CA 1
ATOM 1123 C C . LYS A 1 139 ? -11.123 -5.757 -5.581 1.00 78.38 139 LYS A C 1
ATOM 1125 O O . LYS A 1 139 ? -10.935 -5.330 -4.441 1.00 78.38 139 LYS A O 1
ATOM 1130 N N . ARG A 1 140 ? -11.031 -4.983 -6.659 1.00 64.19 140 ARG A N 1
ATOM 1131 C CA . ARG A 1 140 ? -10.826 -3.543 -6.562 1.00 64.19 140 ARG A CA 1
ATOM 1132 C C . ARG A 1 140 ? -12.100 -2.896 -6.024 1.00 64.19 140 ARG A C 1
ATOM 1134 O O . ARG A 1 140 ? -13.143 -2.922 -6.665 1.00 64.19 140 ARG A O 1
ATOM 1141 N N . MET A 1 141 ? -11.996 -2.275 -4.857 1.00 61.47 141 MET A N 1
ATOM 1142 C CA . MET A 1 141 ? -13.131 -1.618 -4.197 1.00 61.47 141 MET A CA 1
ATOM 1143 C C . MET A 1 141 ? -13.025 -0.080 -4.181 1.00 61.47 141 MET A C 1
ATOM 1145 O O . MET A 1 141 ? -13.829 0.591 -3.543 1.00 61.47 141 MET A O 1
ATOM 1149 N N . GLN A 1 142 ? -12.044 0.497 -4.885 1.00 55.31 142 GLN A N 1
ATOM 1150 C CA . GLN A 1 142 ? -11.896 1.948 -5.075 1.00 55.31 142 GLN A CA 1
ATOM 1151 C C . GLN A 1 142 ? -11.865 2.314 -6.567 1.00 55.31 142 GLN A C 1
ATOM 1153 O O . GLN A 1 142 ? -11.341 1.550 -7.380 1.00 55.31 142 GLN A O 1
ATOM 1158 N N . ALA A 1 143 ? -12.394 3.492 -6.919 1.00 39.84 143 ALA A N 1
ATOM 1159 C CA . ALA A 1 143 ? -12.428 4.006 -8.290 1.00 39.84 143 ALA A CA 1
ATOM 1160 C C . ALA A 1 143 ? -11.027 4.166 -8.919 1.00 39.84 143 ALA A C 1
ATOM 1162 O O . ALA A 1 143 ? -9.995 4.161 -8.241 1.00 39.84 143 ALA A O 1
ATOM 1163 N N . ALA A 1 144 ? -11.002 4.255 -10.252 1.00 42.22 144 ALA A N 1
ATOM 1164 C CA . ALA A 1 144 ? -9.816 4.072 -11.083 1.00 42.22 144 ALA A CA 1
ATOM 1165 C C . ALA A 1 144 ? -8.713 5.132 -10.901 1.00 42.22 144 ALA A C 1
ATOM 1167 O O . ALA A 1 144 ? -7.566 4.860 -11.257 1.00 42.22 144 ALA A O 1
ATOM 1168 N N . SER A 1 145 ? -9.015 6.321 -10.360 1.00 41.50 145 SER A N 1
ATOM 1169 C CA . SER A 1 145 ? -8.086 7.452 -10.427 1.00 41.50 145 SER A CA 1
ATOM 1170 C C . SER A 1 145 ? -7.783 8.129 -9.082 1.00 41.50 145 SER A C 1
ATOM 1172 O O . SER A 1 145 ? -8.669 8.517 -8.327 1.00 41.50 145 SER A O 1
ATOM 1174 N N . ILE A 1 146 ? -6.491 8.393 -8.834 1.00 42.75 146 ILE A N 1
ATOM 1175 C CA . ILE A 1 146 ? -5.986 9.236 -7.725 1.00 42.75 146 ILE A CA 1
ATOM 1176 C C . ILE A 1 146 ? -6.670 10.619 -7.709 1.00 42.75 146 ILE A C 1
ATOM 1178 O O . ILE A 1 146 ? -6.834 11.235 -6.661 1.00 42.75 146 ILE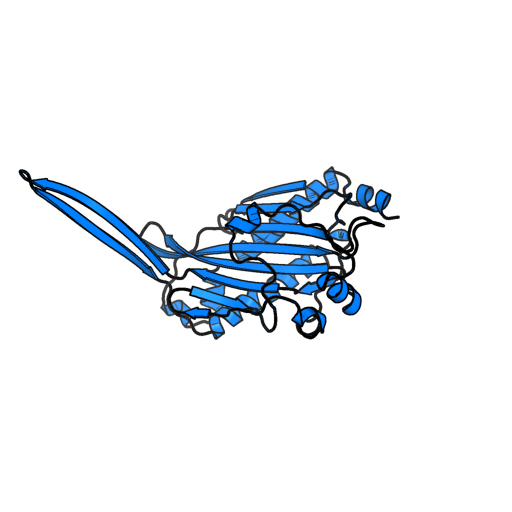 A O 1
ATOM 1182 N N . ARG A 1 147 ? -7.121 11.103 -8.873 1.00 34.88 147 ARG A N 1
ATOM 1183 C CA . ARG A 1 147 ? -7.821 12.386 -9.026 1.00 34.88 147 ARG A CA 1
ATOM 1184 C C . ARG A 1 147 ? -9.239 12.382 -8.430 1.00 34.88 147 ARG A C 1
ATOM 1186 O O . ARG A 1 147 ? -9.759 13.459 -8.154 1.00 34.88 147 ARG A O 1
ATOM 1193 N N . GLU A 1 148 ? -9.826 11.205 -8.206 1.00 33.47 148 GLU A N 1
ATOM 1194 C CA . GLU A 1 148 ? -11.104 11.014 -7.504 1.00 33.47 148 GLU A CA 1
ATOM 1195 C C . GLU A 1 148 ? -10.915 10.825 -5.994 1.00 33.47 148 GLU A C 1
ATOM 1197 O O . GLU A 1 148 ? -11.722 11.318 -5.214 1.00 33.47 148 GLU A O 1
ATOM 1202 N N . VAL A 1 149 ? -9.812 10.208 -5.555 1.00 37.97 149 VAL A N 1
ATOM 1203 C CA . VAL A 1 149 ? -9.520 10.002 -4.120 1.00 37.97 149 VAL A CA 1
ATOM 1204 C C . VAL A 1 149 ? -9.349 11.335 -3.373 1.00 37.97 149 VAL A C 1
ATOM 1206 O O . VAL A 1 149 ? -9.773 11.457 -2.228 1.00 37.97 149 VAL A O 1
ATOM 1209 N N . PHE A 1 150 ? -8.815 12.370 -4.033 1.00 35.38 150 PHE A N 1
ATOM 1210 C CA . PHE A 1 150 ? -8.748 13.730 -3.474 1.00 35.38 150 PHE A CA 1
ATOM 1211 C C . PHE A 1 150 ? -10.073 14.514 -3.554 1.00 35.38 150 PHE A C 1
ATOM 1213 O O . PHE A 1 150 ? -10.181 15.566 -2.924 1.00 35.38 150 PHE A O 1
ATOM 1220 N N . SER A 1 151 ? -11.072 14.049 -4.317 1.00 30.81 151 SER A N 1
ATOM 1221 C CA . SER A 1 151 ? -12.359 14.744 -4.499 1.00 30.81 151 SER A CA 1
ATOM 1222 C C . SER A 1 151 ? -13.545 14.062 -3.810 1.00 30.81 151 SER A C 1
ATOM 1224 O O . SER A 1 151 ? -14.560 14.716 -3.581 1.00 30.81 151 SER A O 1
ATOM 1226 N N . SER A 1 152 ? -13.423 12.796 -3.403 1.00 29.77 152 SER A N 1
ATOM 1227 C CA . SER A 1 152 ? -14.473 12.055 -2.699 1.00 29.77 152 SER A CA 1
ATOM 1228 C C . SER A 1 152 ? -14.265 12.060 -1.181 1.00 29.77 152 SER A C 1
ATOM 1230 O O . SER A 1 152 ? -14.109 11.014 -0.550 1.00 29.77 152 SER A O 1
ATOM 1232 N N . ALA A 1 153 ? -14.276 13.248 -0.578 1.00 32.47 153 ALA A N 1
ATOM 1233 C CA . ALA A 1 153 ? -14.598 13.372 0.836 1.00 32.47 153 ALA A CA 1
ATOM 1234 C C . ALA A 1 153 ? -16.128 13.335 0.972 1.00 32.47 153 ALA A C 1
ATOM 1236 O O . ALA A 1 153 ? -16.826 14.145 0.366 1.00 32.47 153 ALA A O 1
ATOM 1237 N N . SER A 1 154 ? -16.624 12.411 1.795 1.00 34.25 154 SER A N 1
ATOM 1238 C CA . SER A 1 154 ? -18.034 12.132 2.115 1.00 34.25 154 SER A CA 1
ATOM 1239 C C . SER A 1 154 ? -18.797 11.224 1.138 1.00 34.25 154 SER A C 1
ATOM 1241 O O . SER A 1 154 ? -19.488 11.659 0.225 1.00 34.25 154 SER A O 1
ATOM 1243 N N . THR A 1 155 ? -18.793 9.929 1.440 1.00 28.80 155 THR A N 1
ATOM 1244 C CA . THR A 1 155 ? -20.010 9.129 1.280 1.00 28.80 155 THR A CA 1
ATOM 1245 C C . THR A 1 155 ? -20.292 8.443 2.605 1.00 28.80 155 THR A C 1
ATOM 1247 O O . THR A 1 155 ? -19.521 7.602 3.062 1.00 28.80 155 THR A O 1
ATOM 1250 N N . THR A 1 156 ? -21.384 8.869 3.234 1.00 37.66 156 THR A N 1
ATOM 1251 C CA . THR A 1 156 ? -22.122 8.166 4.293 1.00 37.66 156 THR A CA 1
ATOM 1252 C C . THR A 1 156 ? -22.605 6.798 3.760 1.00 37.66 156 THR A C 1
ATOM 1254 O O . THR A 1 156 ? -22.250 6.446 2.648 1.00 37.66 156 THR A O 1
ATOM 1257 N N . PHE A 1 157 ? -23.405 6.020 4.499 1.00 40.19 157 PHE A N 1
ATOM 1258 C CA . PHE A 1 157 ? -24.530 5.194 3.988 1.00 40.19 157 PHE A CA 1
ATOM 1259 C C . PHE A 1 157 ? -24.729 3.824 4.687 1.00 40.19 157 PHE A C 1
ATOM 1261 O O . PHE A 1 157 ? -23.878 3.296 5.388 1.00 40.19 157 PHE A O 1
ATOM 1268 N N . SER A 1 158 ? -25.975 3.368 4.557 1.00 34.16 158 SER A N 1
ATOM 1269 C CA . SER A 1 158 ? -26.887 2.506 5.340 1.00 34.16 158 SER A CA 1
ATOM 1270 C C . SER A 1 158 ? -26.494 1.063 5.715 1.00 34.16 158 SER A C 1
ATOM 1272 O O . SER A 1 158 ? -25.620 0.454 5.117 1.00 34.16 158 SER A O 1
ATOM 1274 N N . ARG A 1 159 ? -27.225 0.483 6.695 1.00 35.22 159 ARG A N 1
ATOM 1275 C CA . ARG A 1 159 ? -27.072 -0.868 7.318 1.00 35.22 159 ARG A CA 1
ATOM 1276 C C . ARG A 1 159 ? -27.047 -2.087 6.374 1.00 35.22 159 ARG A C 1
ATOM 1278 O O . ARG A 1 159 ? -26.734 -3.178 6.842 1.00 35.22 159 ARG A O 1
ATOM 1285 N N . ASP A 1 160 ? -27.318 -1.904 5.086 1.00 47.72 160 ASP A N 1
ATOM 1286 C CA . ASP A 1 160 ? -27.345 -2.960 4.063 1.00 47.72 160 ASP A CA 1
ATOM 1287 C C . ASP A 1 160 ? -26.051 -3.054 3.232 1.00 47.72 160 ASP A C 1
ATOM 1289 O O . ASP A 1 160 ? -26.014 -3.765 2.229 1.00 47.72 160 ASP A O 1
ATOM 1293 N N . LEU A 1 161 ? -24.983 -2.352 3.630 1.00 67.06 161 LEU A N 1
ATOM 1294 C CA . LEU A 1 161 ? -23.706 -2.366 2.915 1.00 67.06 161 LEU A CA 1
ATOM 1295 C C . LEU A 1 161 ? -23.010 -3.746 2.979 1.00 67.06 161 LEU A C 1
ATOM 1297 O O . LEU A 1 161 ? -22.847 -4.292 4.080 1.00 67.06 161 LEU A O 1
ATOM 1301 N N . PRO A 1 162 ? -22.560 -4.297 1.833 1.00 75.06 162 PRO A N 1
ATOM 1302 C CA . PRO A 1 162 ? -21.796 -5.544 1.758 1.00 75.06 162 PRO A CA 1
ATOM 1303 C C . PRO A 1 162 ? -20.611 -5.600 2.732 1.00 75.06 162 PRO A C 1
ATOM 1305 O O . PRO A 1 162 ? -20.383 -6.624 3.368 1.00 75.06 162 PRO A O 1
ATOM 1308 N N . GLU A 1 163 ? -19.907 -4.485 2.930 1.00 78.50 163 GLU A N 1
ATOM 1309 C CA . GLU A 1 163 ? -18.772 -4.358 3.848 1.00 78.50 163 GLU A CA 1
ATOM 1310 C C . GLU A 1 163 ? -19.162 -4.581 5.317 1.00 78.50 163 GLU A C 1
ATOM 1312 O O . GLU A 1 163 ? -18.400 -5.180 6.073 1.00 78.50 163 GLU A O 1
ATOM 1317 N N . TYR A 1 164 ? -20.360 -4.159 5.736 1.00 79.31 164 TYR A N 1
ATOM 1318 C CA . TYR A 1 164 ? -20.829 -4.358 7.112 1.00 79.31 164 TYR A CA 1
ATOM 1319 C C . TYR A 1 164 ? -21.115 -5.833 7.367 1.00 79.31 164 TYR A C 1
ATOM 1321 O O . TYR A 1 164 ? -20.725 -6.377 8.399 1.00 79.31 164 TYR A O 1
ATOM 1329 N N . LYS A 1 165 ? -21.772 -6.490 6.403 1.00 81.56 165 LYS A N 1
ATOM 1330 C CA . LYS A 1 165 ? -22.033 -7.929 6.465 1.00 81.56 165 LYS A CA 1
ATOM 1331 C C . LYS A 1 165 ? -20.730 -8.720 6.449 1.00 81.56 165 LYS A C 1
ATOM 1333 O O . LYS A 1 165 ? -20.580 -9.607 7.275 1.00 81.56 165 LYS A O 1
ATOM 1338 N N . LEU A 1 166 ? -19.763 -8.341 5.604 1.00 86.44 166 LEU A N 1
ATOM 1339 C CA . LEU A 1 166 ? -18.425 -8.937 5.611 1.00 86.44 166 LEU A CA 1
ATOM 1340 C C . LEU A 1 166 ? -17.779 -8.869 6.995 1.00 86.44 166 LEU A C 1
ATOM 1342 O O . LEU A 1 166 ? -17.288 -9.890 7.466 1.00 86.44 166 LEU A O 1
ATOM 1346 N N . MET A 1 167 ? -17.789 -7.698 7.640 1.00 88.12 167 MET A N 1
ATOM 1347 C CA . MET A 1 167 ? -17.202 -7.532 8.972 1.00 88.12 167 MET A CA 1
ATOM 1348 C C . MET A 1 167 ? -17.925 -8.372 10.024 1.00 88.12 167 MET A C 1
ATOM 1350 O O . MET A 1 167 ? -17.290 -9.136 10.746 1.00 88.12 167 MET A O 1
ATOM 1354 N N . ARG A 1 168 ? -19.259 -8.273 10.073 1.00 87.69 168 ARG A N 1
ATOM 1355 C CA . ARG A 1 168 ? -20.096 -8.983 11.048 1.00 87.69 168 ARG A CA 1
ATOM 1356 C C . ARG A 1 168 ? -19.989 -10.501 10.906 1.00 87.69 168 ARG A C 1
ATOM 1358 O O . ARG A 1 168 ? -19.834 -11.192 11.904 1.00 87.69 168 ARG A O 1
ATOM 1365 N N . ASP A 1 169 ? -20.095 -11.018 9.685 1.00 88.94 169 ASP A N 1
ATOM 1366 C CA . ASP A 1 169 ? -20.178 -12.459 9.430 1.00 88.94 169 ASP A CA 1
ATOM 1367 C C . ASP A 1 169 ? -18.797 -13.137 9.523 1.00 88.94 169 ASP A C 1
ATOM 1369 O O . ASP A 1 169 ? -18.718 -14.340 9.767 1.00 88.94 169 ASP A O 1
ATOM 1373 N N . ASN A 1 170 ? -17.707 -12.366 9.393 1.00 89.25 170 ASN A N 1
ATOM 1374 C CA . ASN A 1 170 ? -16.336 -12.837 9.616 1.00 89.25 170 ASN A CA 1
ATOM 1375 C C . ASN A 1 170 ? -15.761 -12.479 10.997 1.00 89.25 170 ASN A C 1
ATOM 1377 O O . ASN A 1 170 ? -14.598 -12.797 11.246 1.00 89.25 170 ASN A O 1
ATOM 1381 N N . ASP A 1 171 ? -16.551 -11.852 11.875 1.00 90.19 171 ASP A N 1
ATOM 1382 C CA . ASP A 1 171 ? -16.149 -11.426 13.224 1.00 90.19 171 ASP A CA 1
ATOM 1383 C C . ASP A 1 171 ? -14.853 -10.586 13.232 1.00 90.19 171 ASP A C 1
ATOM 1385 O O . ASP A 1 171 ? -13.892 -10.865 13.954 1.00 90.19 171 ASP A O 1
ATOM 1389 N N . VAL A 1 172 ? -14.803 -9.567 12.363 1.00 92.06 172 VAL A N 1
ATOM 1390 C CA . VAL A 1 172 ? -13.689 -8.608 12.306 1.00 92.06 172 VAL A CA 1
ATOM 1391 C C . VAL A 1 172 ? -14.118 -7.194 12.664 1.00 92.06 172 VAL A C 1
ATOM 1393 O O . VAL A 1 172 ? -15.198 -6.742 12.285 1.00 92.06 172 VAL A O 1
ATOM 1396 N N . ASP A 1 173 ? -13.233 -6.467 13.345 1.00 90.69 173 ASP A N 1
ATOM 1397 C CA . ASP A 1 173 ? -13.495 -5.087 13.771 1.00 90.69 173 ASP A CA 1
ATOM 1398 C C . ASP A 1 173 ? -13.440 -4.093 12.600 1.00 90.69 173 ASP A C 1
ATOM 1400 O O . ASP A 1 173 ? -14.045 -3.014 12.651 1.00 90.69 173 ASP A O 1
ATOM 1404 N N . GLY A 1 174 ? -12.710 -4.448 11.539 1.00 90.81 174 GLY A N 1
ATOM 1405 C CA . GLY A 1 174 ? -12.525 -3.582 10.387 1.00 90.81 174 GLY A CA 1
ATOM 1406 C C . GLY A 1 174 ? -12.068 -4.272 9.107 1.00 90.81 174 GLY A C 1
ATOM 1407 O O . GLY A 1 174 ? -11.688 -5.444 9.084 1.00 90.81 174 GLY A O 1
ATOM 1408 N N . LEU A 1 175 ? -12.071 -3.497 8.023 1.00 92.12 175 LEU A N 1
ATOM 1409 C CA . LEU A 1 175 ? -11.576 -3.909 6.712 1.00 92.12 175 LEU A CA 1
ATOM 1410 C C . LEU A 1 175 ? -10.452 -2.991 6.246 1.00 92.12 175 LEU A C 1
ATOM 1412 O O . LEU A 1 175 ? -10.576 -1.768 6.300 1.00 92.12 175 LEU A O 1
ATOM 1416 N N . LEU A 1 176 ? -9.376 -3.586 5.741 1.00 94.19 176 LEU A N 1
ATOM 1417 C CA . LEU A 1 176 ? -8.261 -2.881 5.126 1.00 94.19 176 LEU A CA 1
ATOM 1418 C C . LEU A 1 176 ? -8.387 -2.907 3.599 1.00 94.19 176 LEU A C 1
ATOM 1420 O O . LEU A 1 176 ? -8.593 -3.957 2.986 1.00 94.19 176 LEU A O 1
ATOM 1424 N N . MET A 1 177 ? -8.190 -1.745 2.986 1.00 91.62 177 MET A N 1
ATOM 1425 C CA . MET A 1 177 ? -8.088 -1.571 1.543 1.00 91.62 177 MET A CA 1
ATOM 1426 C C . MET A 1 177 ? -6.755 -0.905 1.222 1.00 91.62 177 MET A C 1
ATOM 1428 O O . MET A 1 177 ? -6.442 0.138 1.795 1.00 91.62 177 MET A O 1
ATOM 1432 N N . VAL A 1 178 ? -5.990 -1.476 0.296 1.00 94.06 178 VAL A N 1
ATOM 1433 C CA . VAL A 1 178 ? -4.676 -0.970 -0.116 1.00 94.06 178 VAL A CA 1
ATOM 1434 C C . VAL A 1 178 ? -4.572 -0.940 -1.635 1.00 94.06 178 VAL A C 1
ATOM 1436 O O . VAL A 1 178 ? -5.092 -1.804 -2.340 1.00 94.06 178 VAL A O 1
ATOM 1439 N N . THR A 1 179 ? -3.916 0.087 -2.160 1.00 92.00 179 THR A N 1
ATOM 1440 C CA . THR A 1 179 ? -3.623 0.241 -3.586 1.00 92.00 179 THR A CA 1
ATOM 1441 C C . THR A 1 179 ? -2.204 0.754 -3.757 1.00 92.00 179 THR A C 1
ATOM 1443 O O . THR A 1 179 ? -1.831 1.752 -3.143 1.00 92.00 179 THR A O 1
ATOM 1446 N N . LEU A 1 180 ? -1.422 0.076 -4.591 1.00 95.12 180 LEU A N 1
ATOM 1447 C CA . LEU A 1 180 ? -0.088 0.497 -5.001 1.00 95.12 180 LEU A CA 1
ATOM 1448 C C . LEU A 1 180 ? -0.144 0.976 -6.457 1.00 95.12 180 LEU A C 1
ATOM 1450 O O . LEU A 1 180 ? -0.356 0.169 -7.354 1.00 95.12 180 LEU A O 1
ATOM 1454 N N . ASP A 1 181 ? 0.030 2.274 -6.698 1.00 92.25 181 ASP A N 1
ATOM 1455 C CA . ASP A 1 181 ? 0.171 2.854 -8.043 1.00 92.25 181 ASP A CA 1
ATOM 1456 C C . ASP A 1 181 ? 1.668 3.002 -8.370 1.00 92.25 181 ASP A C 1
ATOM 1458 O O . ASP A 1 181 ? 2.441 3.515 -7.555 1.00 92.25 181 ASP A O 1
ATOM 1462 N N . LEU A 1 182 ? 2.088 2.515 -9.538 1.00 93.94 182 LEU A N 1
ATOM 1463 C CA . LEU A 1 182 ? 3.461 2.578 -10.036 1.00 93.94 182 LEU A CA 1
ATOM 1464 C C . LEU A 1 182 ? 3.499 3.302 -11.379 1.00 93.94 182 LEU A C 1
ATOM 1466 O O . LEU A 1 182 ? 2.883 2.871 -12.355 1.00 93.94 182 LEU A O 1
ATOM 1470 N N . ARG A 1 183 ? 4.283 4.378 -11.471 1.00 91.69 183 ARG A N 1
ATOM 1471 C CA . ARG A 1 183 ? 4.368 5.173 -12.704 1.00 91.69 183 ARG A CA 1
ATOM 1472 C C . ARG A 1 183 ? 5.773 5.230 -13.236 1.00 91.69 183 ARG A C 1
ATOM 1474 O O . ARG A 1 183 ? 6.697 5.628 -12.526 1.00 91.69 183 ARG A O 1
ATOM 1481 N N . VAL A 1 184 ? 5.922 4.905 -14.515 1.00 91.06 184 VAL A N 1
ATOM 1482 C CA . VAL A 1 184 ? 7.182 5.137 -15.206 1.00 91.06 184 VAL A CA 1
ATOM 1483 C C . VAL A 1 184 ? 7.500 6.616 -15.231 1.00 91.06 184 VAL A C 1
ATOM 1485 O O . VAL A 1 184 ? 6.700 7.479 -15.593 1.00 91.06 184 VAL A O 1
ATOM 1488 N N . SER A 1 185 ? 8.727 6.883 -14.829 1.00 87.94 185 SER A N 1
ATOM 1489 C CA . SER A 1 185 ? 9.308 8.199 -14.720 1.00 87.94 185 SER A CA 1
ATOM 1490 C C . SER A 1 185 ? 10.782 8.083 -15.081 1.00 87.94 185 SER A C 1
ATOM 1492 O O . SER A 1 185 ? 11.328 6.993 -15.291 1.00 87.94 185 SER A O 1
ATOM 1494 N N . ASP A 1 186 ? 11.444 9.223 -15.160 1.00 85.75 186 ASP A N 1
ATOM 1495 C CA . ASP A 1 186 ? 12.866 9.297 -15.424 1.00 85.75 186 ASP A CA 1
ATOM 1496 C C . ASP A 1 186 ? 13.605 9.865 -14.208 1.00 85.75 186 ASP A C 1
ATOM 1498 O O . ASP A 1 186 ? 13.207 10.850 -13.582 1.00 85.75 186 ASP A O 1
ATOM 1502 N N . ALA A 1 187 ? 14.725 9.238 -13.856 1.00 82.88 187 ALA A N 1
ATOM 1503 C CA . ALA A 1 187 ? 15.693 9.823 -12.943 1.00 82.88 187 ALA A CA 1
ATOM 1504 C C . ALA A 1 187 ? 16.612 10.754 -13.740 1.00 82.88 187 ALA A C 1
ATOM 1506 O O . ALA A 1 187 ? 17.598 10.310 -14.343 1.00 82.88 187 ALA A O 1
ATOM 1507 N N . ASN A 1 188 ? 16.285 12.049 -13.729 1.00 80.44 188 ASN A N 1
ATOM 1508 C CA . ASN A 1 188 ? 17.060 13.115 -14.370 1.00 80.44 188 ASN A CA 1
ATOM 1509 C C . ASN A 1 188 ? 17.318 12.857 -15.867 1.00 80.44 188 ASN A C 1
ATOM 1511 O O . ASN A 1 188 ? 18.446 13.033 -16.335 1.00 80.44 188 ASN A O 1
ATOM 1515 N N . LYS A 1 189 ? 16.302 12.389 -16.602 1.00 76.00 189 LYS A N 1
ATOM 1516 C CA . LYS A 1 189 ? 16.333 12.079 -18.042 1.00 76.00 189 LYS A CA 1
ATOM 1517 C C . LYS A 1 189 ? 17.404 11.077 -18.475 1.00 76.00 189 LYS A C 1
ATOM 1519 O O . LYS A 1 189 ? 17.865 11.114 -19.613 1.00 76.00 189 LYS A O 1
ATOM 1524 N N . LYS A 1 190 ? 17.851 10.194 -17.575 1.00 80.56 190 LYS A N 1
ATOM 1525 C CA . LYS A 1 190 ? 18.935 9.232 -17.867 1.00 80.56 190 LYS A CA 1
ATOM 1526 C C . LYS A 1 190 ? 18.575 7.779 -17.619 1.00 80.56 190 LYS A C 1
ATOM 1528 O O . LYS A 1 190 ? 19.188 6.902 -18.221 1.00 80.56 190 LYS A O 1
ATOM 1533 N N . LYS A 1 191 ? 17.671 7.507 -16.683 1.00 88.00 191 LYS A N 1
ATOM 1534 C CA . LYS A 1 191 ? 17.342 6.143 -16.263 1.00 88.00 191 LYS A CA 1
ATOM 1535 C C . LYS A 1 191 ? 15.853 6.028 -16.004 1.00 88.00 191 LYS A C 1
ATOM 1537 O O . LYS A 1 191 ? 15.283 6.933 -15.404 1.00 88.00 191 LYS A O 1
ATOM 1542 N N . ILE A 1 192 ? 15.284 4.900 -16.408 1.00 90.31 192 ILE A N 1
ATOM 1543 C CA . ILE A 1 192 ? 13.906 4.528 -16.092 1.00 90.31 192 ILE A CA 1
ATOM 1544 C C . ILE A 1 192 ? 13.812 4.265 -14.587 1.00 90.31 192 ILE A C 1
ATOM 1546 O O . ILE A 1 192 ? 14.690 3.615 -14.009 1.00 90.31 192 ILE A O 1
ATOM 1550 N N . VAL A 1 193 ? 12.756 4.780 -13.964 1.00 93.75 193 VAL A N 1
ATOM 1551 C CA . VAL A 1 193 ? 12.367 4.485 -12.582 1.00 93.75 193 VAL A CA 1
ATOM 1552 C C . VAL A 1 193 ? 10.856 4.275 -12.503 1.00 93.75 193 VAL A C 1
ATOM 1554 O O . VAL A 1 193 ? 10.127 4.710 -13.394 1.00 93.75 193 VAL A O 1
ATOM 1557 N N . LEU A 1 194 ? 10.395 3.632 -11.431 1.00 93.62 194 LEU A N 1
ATOM 1558 C CA . LEU A 1 194 ? 8.979 3.566 -11.073 1.00 93.62 194 LEU A CA 1
ATOM 1559 C C . LEU A 1 194 ? 8.743 4.435 -9.845 1.00 93.62 194 LEU A C 1
ATOM 1561 O O . LEU A 1 194 ? 9.254 4.109 -8.778 1.00 93.62 194 LEU A O 1
ATOM 1565 N N . ASP A 1 195 ? 8.016 5.538 -10.004 1.00 93.69 195 ASP A N 1
ATOM 1566 C CA . ASP A 1 195 ? 7.564 6.374 -8.892 1.00 93.69 195 ASP A CA 1
ATOM 1567 C C . ASP A 1 195 ? 6.371 5.674 -8.214 1.00 93.69 195 ASP A C 1
ATOM 1569 O O . ASP A 1 195 ? 5.351 5.467 -8.882 1.00 93.69 195 ASP A O 1
ATOM 1573 N N . PRO A 1 196 ? 6.482 5.273 -6.932 1.00 96.00 196 PRO A N 1
ATOM 1574 C CA . PRO A 1 196 ? 5.403 4.580 -6.248 1.00 96.00 196 PRO A CA 1
ATOM 1575 C C . PRO A 1 196 ? 4.490 5.520 -5.453 1.00 96.00 196 PRO A C 1
ATOM 1577 O O . PRO A 1 196 ? 4.937 6.499 -4.844 1.00 96.00 196 PRO A O 1
ATOM 1580 N N . VAL A 1 197 ? 3.213 5.147 -5.380 1.00 95.31 197 VAL A N 1
ATOM 1581 C CA . VAL A 1 197 ? 2.217 5.726 -4.475 1.00 95.31 197 VAL A CA 1
ATOM 1582 C C . VAL A 1 197 ? 1.437 4.600 -3.801 1.00 95.31 197 VAL A C 1
ATOM 1584 O O . VAL A 1 197 ? 0.713 3.856 -4.455 1.00 95.31 197 VAL A O 1
ATOM 1587 N N . LEU A 1 198 ? 1.555 4.488 -2.482 1.00 96.44 198 LEU A N 1
ATOM 1588 C CA . LEU A 1 198 ? 0.746 3.594 -1.661 1.00 96.44 198 LEU A CA 1
ATOM 1589 C C . LEU A 1 198 ? -0.443 4.372 -1.101 1.00 96.44 198 LEU A C 1
ATOM 1591 O O . LEU A 1 198 ? -0.249 5.361 -0.404 1.00 96.44 198 LEU A O 1
ATOM 1595 N N . SER A 1 199 ? -1.660 3.915 -1.365 1.00 94.81 199 SER A N 1
ATOM 1596 C CA . SER A 1 199 ? -2.888 4.426 -0.749 1.00 94.81 199 SER A CA 1
ATOM 1597 C C . SER A 1 199 ? -3.493 3.351 0.141 1.00 94.81 199 SER A C 1
ATOM 1599 O O . SER A 1 199 ? -3.536 2.183 -0.247 1.00 94.81 199 SER A O 1
ATOM 1601 N N . PHE A 1 200 ? -3.973 3.730 1.320 1.00 93.75 200 PHE A N 1
ATOM 1602 C CA . PHE A 1 200 ? -4.599 2.806 2.259 1.00 93.75 200 PHE A CA 1
ATOM 1603 C C . PHE A 1 200 ? -5.826 3.428 2.922 1.00 93.75 200 PHE A C 1
ATOM 1605 O O . PHE A 1 200 ? -5.898 4.638 3.134 1.00 93.75 200 PHE A O 1
ATOM 1612 N N . LYS A 1 201 ? -6.803 2.586 3.252 1.00 91.44 201 LYS A N 1
ATOM 1613 C CA . LYS A 1 201 ? -8.030 2.952 3.960 1.00 91.44 201 LYS A CA 1
ATOM 1614 C C . LYS A 1 201 ? -8.415 1.832 4.908 1.00 91.44 201 LYS A C 1
ATOM 1616 O O . LYS A 1 201 ? -8.410 0.667 4.514 1.00 91.44 201 LYS A O 1
ATOM 1621 N N . VAL A 1 202 ? -8.764 2.195 6.135 1.00 91.62 202 VAL A N 1
ATOM 1622 C CA . VAL A 1 202 ? -9.291 1.262 7.131 1.00 91.62 202 VAL A CA 1
ATOM 1623 C C . VAL A 1 202 ? -10.728 1.645 7.442 1.00 91.62 202 VAL A C 1
ATOM 1625 O O . VAL A 1 202 ? -11.006 2.797 7.776 1.00 91.62 202 VAL A O 1
ATOM 1628 N N . LEU A 1 203 ? -11.630 0.681 7.318 1.00 87.75 203 LEU A N 1
ATOM 1629 C CA . LEU A 1 203 ? -13.037 0.794 7.685 1.00 87.75 203 LEU A CA 1
ATOM 1630 C C . LEU A 1 203 ? -13.274 0.116 9.036 1.00 87.75 203 LEU A C 1
ATOM 1632 O O . LEU A 1 203 ? -12.606 -0.871 9.328 1.00 87.75 203 LEU A O 1
ATOM 1636 N N . SER A 1 204 ? -14.227 0.609 9.824 1.00 84.25 204 SER A N 1
ATOM 1637 C CA . SER A 1 204 ? -14.744 -0.059 11.025 1.00 84.25 204 SER A CA 1
ATOM 1638 C C . SER A 1 204 ? -16.214 -0.410 10.875 1.00 84.25 204 SER A C 1
ATOM 1640 O O . SER A 1 204 ? -16.943 0.258 10.135 1.00 84.25 204 SER A O 1
ATOM 1642 N N . GLY A 1 205 ? -16.667 -1.375 11.676 1.00 71.81 205 GLY A N 1
ATOM 1643 C CA . GLY A 1 205 ? -18.083 -1.548 12.000 1.00 71.81 205 GLY A CA 1
ATOM 1644 C C . GLY A 1 205 ? -18.701 -0.327 12.705 1.00 71.81 205 GLY A C 1
ATOM 1645 O O . GLY A 1 205 ? -18.040 0.694 12.912 1.00 71.81 205 GLY A O 1
ATOM 1646 N N . ALA A 1 206 ? -19.992 -0.447 13.033 1.00 61.38 206 ALA A N 1
ATOM 1647 C CA . ALA A 1 206 ? -20.907 0.647 13.371 1.00 61.38 206 ALA A CA 1
ATOM 1648 C C . ALA A 1 206 ? -20.307 1.759 14.238 1.00 61.38 206 ALA A C 1
ATOM 1650 O O . ALA A 1 206 ? -19.789 1.532 15.329 1.00 61.38 206 ALA A O 1
ATOM 1651 N N . VAL A 1 207 ? -20.453 2.980 13.731 1.00 57.12 207 VAL A N 1
ATOM 1652 C CA . VAL A 1 207 ? -19.989 4.212 14.348 1.00 57.12 207 VAL A CA 1
ATOM 1653 C C . VAL A 1 207 ? -21.182 4.875 15.022 1.00 57.12 207 VAL A C 1
ATOM 1655 O O . VAL A 1 207 ? -22.024 5.456 14.337 1.00 57.12 207 VAL A O 1
ATOM 1658 N N . SER A 1 208 ? -21.231 4.762 16.348 1.00 52.44 208 SER A N 1
ATOM 1659 C CA . SER A 1 208 ? -22.278 5.266 17.242 1.00 52.44 208 SER A CA 1
ATOM 1660 C C . SER A 1 208 ? -23.717 4.883 16.901 1.00 52.44 208 SER A C 1
ATOM 1662 O O . SER A 1 208 ? -24.078 4.447 15.802 1.00 52.44 208 SER A O 1
ATOM 1664 N N . TYR A 1 209 ? -24.575 4.949 17.916 1.00 47.41 209 TYR A N 1
ATOM 1665 C CA . TYR A 1 209 ? -25.954 4.495 17.815 1.00 47.41 209 TYR A CA 1
ATOM 1666 C C . TYR A 1 209 ? -26.760 5.442 16.903 1.00 47.41 209 TYR A C 1
ATOM 1668 O O . TYR A 1 209 ? -27.363 6.408 17.358 1.00 47.41 209 TYR A O 1
ATOM 1676 N N . GLY A 1 210 ? -26.778 5.162 15.594 1.00 51.41 210 GLY A N 1
ATOM 1677 C CA . GLY A 1 210 ? -27.735 5.745 14.643 1.00 51.41 210 GLY A CA 1
ATOM 1678 C C . GLY A 1 210 ? -27.182 6.573 13.476 1.00 51.41 210 GLY A C 1
ATOM 1679 O O . GLY A 1 210 ? -27.995 7.032 12.678 1.00 51.41 210 GLY A O 1
ATOM 1680 N N . LEU A 1 211 ? -25.862 6.754 13.323 1.00 55.59 211 LEU A N 1
ATOM 1681 C CA . LEU A 1 211 ? -25.304 7.616 12.262 1.00 55.59 211 LEU A CA 1
ATOM 1682 C C . LEU A 1 211 ? -24.816 6.854 11.021 1.00 55.59 211 LEU A C 1
ATOM 1684 O O . LEU A 1 211 ? -25.140 7.260 9.905 1.00 55.59 211 LEU A O 1
ATOM 1688 N N . ALA A 1 212 ? -24.090 5.741 11.185 1.00 56.03 212 ALA A N 1
ATOM 1689 C CA . ALA A 1 212 ? -23.737 4.841 10.081 1.00 56.03 212 ALA A CA 1
ATOM 1690 C C . ALA A 1 212 ? -23.260 3.458 10.583 1.00 56.03 212 ALA A C 1
ATOM 1692 O O . ALA A 1 212 ? -22.563 3.370 11.593 1.00 56.03 212 ALA A O 1
ATOM 1693 N N . PRO A 1 213 ? -23.580 2.357 9.878 1.00 59.56 213 PRO A N 1
ATOM 1694 C CA . PRO A 1 213 ? -23.099 1.008 10.213 1.00 59.56 213 PRO A CA 1
ATOM 1695 C C . PRO A 1 213 ? -21.613 0.777 9.903 1.00 59.56 213 PRO A C 1
ATOM 1697 O O . PRO A 1 213 ? -21.064 -0.225 10.348 1.00 59.56 213 PRO A O 1
ATOM 1700 N N . ILE A 1 214 ? -20.983 1.657 9.121 1.00 70.31 214 ILE A N 1
ATOM 1701 C CA . ILE A 1 214 ? -19.576 1.589 8.728 1.00 70.31 214 ILE A CA 1
ATOM 1702 C C . ILE A 1 214 ? -19.012 2.999 8.778 1.00 70.31 214 ILE A C 1
ATOM 1704 O O . ILE A 1 214 ? -19.678 3.942 8.345 1.00 70.31 214 ILE A O 1
ATOM 1708 N N . GLY A 1 215 ? -17.784 3.141 9.263 1.00 73.75 215 GLY A N 1
ATOM 1709 C CA . GLY A 1 215 ? -17.045 4.395 9.179 1.00 73.75 215 GLY A CA 1
ATOM 1710 C C . GLY A 1 215 ? -15.622 4.195 8.699 1.00 73.75 215 GLY A C 1
ATOM 1711 O O . GLY A 1 215 ? -15.058 3.110 8.799 1.00 73.75 215 GLY A O 1
ATOM 1712 N N . VAL A 1 216 ? -15.030 5.265 8.177 1.00 83.88 216 VAL A N 1
ATOM 1713 C CA . VAL A 1 216 ? -13.596 5.308 7.886 1.00 83.88 216 VAL A CA 1
ATOM 1714 C C . VAL A 1 216 ? -12.855 5.561 9.200 1.00 83.88 216 VAL A C 1
ATOM 1716 O O . VAL A 1 216 ? -13.070 6.583 9.850 1.00 83.88 216 VAL A O 1
ATOM 1719 N N . ILE A 1 217 ? -11.968 4.650 9.596 1.00 87.62 217 ILE A N 1
ATOM 1720 C CA . ILE A 1 217 ? -11.053 4.842 10.734 1.00 87.62 217 ILE A CA 1
ATOM 1721 C C . ILE A 1 217 ? -9.963 5.832 10.373 1.00 87.62 217 ILE A C 1
ATOM 1723 O O . ILE A 1 217 ? -9.619 6.709 11.160 1.00 87.62 217 ILE A O 1
ATOM 1727 N N . MET A 1 218 ? -9.403 5.641 9.186 1.00 90.25 218 MET A N 1
ATOM 1728 C CA . MET A 1 218 ? -8.348 6.458 8.619 1.00 90.25 218 MET A CA 1
ATOM 1729 C C . MET A 1 218 ? -8.214 6.147 7.136 1.00 90.25 218 MET A C 1
ATOM 1731 O O . MET A 1 218 ? -8.522 5.043 6.676 1.00 90.25 218 MET A O 1
ATOM 1735 N N . GLU A 1 219 ? -7.692 7.113 6.404 1.00 91.19 219 GLU A N 1
ATOM 1736 C CA . GLU A 1 219 ? -7.197 6.921 5.052 1.00 91.19 219 GLU A CA 1
ATOM 1737 C C . GLU A 1 219 ? -5.931 7.745 4.863 1.00 91.19 219 GLU A C 1
ATOM 1739 O O . GLU A 1 219 ? -5.781 8.818 5.451 1.00 91.19 219 GLU A O 1
ATOM 1744 N N . GLY A 1 220 ? -5.009 7.237 4.060 1.00 92.25 220 GLY A N 1
ATOM 1745 C CA . GLY A 1 220 ? -3.735 7.892 3.854 1.00 92.25 220 GLY A CA 1
ATOM 1746 C C . GLY A 1 220 ? -3.061 7.481 2.563 1.00 92.25 220 GLY A C 1
ATOM 1747 O O . GLY A 1 220 ? -3.448 6.527 1.886 1.00 92.25 220 GLY A O 1
ATOM 1748 N N . THR A 1 221 ? -2.033 8.247 2.232 1.00 95.12 221 THR A N 1
ATOM 1749 C CA . THR A 1 221 ? -1.213 8.079 1.042 1.00 95.12 221 THR A CA 1
ATOM 1750 C C . THR A 1 221 ? 0.250 8.271 1.395 1.00 95.12 221 THR A C 1
ATOM 1752 O O . THR A 1 221 ? 0.586 9.179 2.152 1.00 95.12 221 THR A O 1
ATOM 1755 N N . VAL A 1 222 ? 1.122 7.469 0.798 1.00 96.81 222 VAL A N 1
ATOM 1756 C CA . VAL A 1 222 ? 2.577 7.602 0.870 1.00 96.81 222 VAL A CA 1
ATOM 1757 C C . VAL A 1 222 ? 3.103 7.603 -0.552 1.00 96.81 222 VAL A C 1
ATOM 1759 O O . VAL A 1 222 ? 2.795 6.700 -1.323 1.00 96.81 222 VAL A O 1
ATOM 1762 N N . SER A 1 223 ? 3.886 8.607 -0.919 1.00 95.06 223 SER A N 1
ATOM 1763 C CA . SER A 1 223 ? 4.415 8.749 -2.275 1.00 95.06 223 SER A CA 1
ATOM 1764 C C . SER A 1 223 ? 5.891 9.096 -2.254 1.00 95.06 223 SER A C 1
ATOM 1766 O O . SER A 1 223 ? 6.384 9.730 -1.321 1.00 95.06 223 SER A O 1
ATOM 1768 N N . GLY A 1 224 ? 6.616 8.666 -3.279 1.00 91.19 224 GLY A N 1
ATOM 1769 C CA . GLY A 1 224 ? 8.041 8.940 -3.376 1.00 91.19 224 GLY A CA 1
ATOM 1770 C C . GLY A 1 224 ? 8.552 8.874 -4.800 1.00 91.19 224 GLY A C 1
ATOM 1771 O O . GLY A 1 224 ? 7.837 8.540 -5.743 1.00 91.19 224 GLY A O 1
ATOM 1772 N N . ARG A 1 225 ? 9.831 9.207 -4.953 1.00 92.19 225 ARG A N 1
ATOM 1773 C CA . ARG A 1 225 ? 10.535 9.057 -6.226 1.00 92.19 225 ARG A CA 1
ATOM 1774 C C . ARG A 1 225 ? 11.097 7.655 -6.354 1.00 92.19 225 ARG A C 1
ATOM 1776 O O . ARG A 1 225 ? 11.667 7.122 -5.403 1.00 92.19 225 ARG A O 1
ATOM 1783 N N . GLY A 1 226 ? 10.975 7.097 -7.548 1.00 92.00 226 GLY A N 1
ATOM 1784 C CA . GLY A 1 226 ? 11.515 5.806 -7.916 1.00 92.00 226 GLY A CA 1
ATOM 1785 C C . GLY A 1 226 ? 13.034 5.770 -7.901 1.00 92.00 226 GLY A C 1
ATOM 1786 O O . GLY A 1 226 ? 13.719 6.792 -8.028 1.00 92.00 226 GLY A O 1
ATOM 1787 N N . ILE A 1 227 ? 13.565 4.557 -7.802 1.00 93.44 227 ILE A N 1
ATOM 1788 C CA . ILE A 1 227 ? 15.003 4.306 -7.855 1.00 93.44 227 ILE A CA 1
ATOM 1789 C C . ILE A 1 227 ? 15.395 3.626 -9.166 1.00 93.44 227 ILE A C 1
ATOM 1791 O O . ILE A 1 227 ? 14.644 2.799 -9.688 1.00 93.44 227 ILE A O 1
ATOM 1795 N N . PRO A 1 228 ? 16.584 3.934 -9.713 1.00 93.50 228 PRO A N 1
ATOM 1796 C CA . PRO A 1 228 ? 17.075 3.240 -10.892 1.00 93.50 228 PRO A CA 1
ATOM 1797 C C . PRO A 1 228 ? 17.268 1.741 -10.654 1.00 93.50 228 PRO A C 1
ATOM 1799 O O . PRO A 1 228 ? 17.608 1.298 -9.552 1.00 93.50 228 PRO A O 1
ATOM 1802 N N . PHE A 1 229 ? 17.142 0.974 -11.730 1.00 94.12 229 PHE A N 1
ATOM 1803 C CA . PHE A 1 229 ? 17.378 -0.466 -11.736 1.00 94.12 229 PHE A CA 1
ATOM 1804 C C . PHE A 1 229 ? 18.197 -0.898 -12.951 1.00 94.12 229 PHE A C 1
ATOM 1806 O O . PHE A 1 229 ? 18.448 -0.125 -13.881 1.00 94.12 229 PHE A O 1
ATOM 1813 N N . LYS A 1 230 ? 18.662 -2.143 -12.916 1.00 93.00 230 LYS A N 1
ATOM 1814 C CA . LYS A 1 230 ? 19.333 -2.825 -14.023 1.00 93.00 230 LYS A CA 1
ATOM 1815 C C . LYS A 1 230 ? 18.523 -4.057 -14.408 1.00 93.00 230 LYS A C 1
ATOM 1817 O O . LYS A 1 230 ? 18.087 -4.789 -13.532 1.00 93.00 230 LYS A O 1
ATOM 1822 N N . MET A 1 231 ? 18.437 -4.355 -15.705 1.00 91.38 231 MET A N 1
ATOM 1823 C CA . MET A 1 231 ? 17.692 -5.521 -16.213 1.00 91.38 231 MET A CA 1
ATOM 1824 C C . MET A 1 231 ? 18.098 -6.849 -15.563 1.00 91.38 231 MET A C 1
ATOM 1826 O O . MET A 1 231 ? 17.252 -7.684 -15.283 1.00 91.38 231 MET A O 1
ATOM 1830 N N . LYS A 1 232 ? 19.386 -7.021 -15.242 1.00 94.50 232 LYS A N 1
ATOM 1831 C CA . LYS A 1 232 ? 19.892 -8.226 -14.565 1.00 94.50 232 LYS A CA 1
ATOM 1832 C C . LYS A 1 232 ? 19.307 -8.472 -13.168 1.00 94.50 232 LYS A C 1
ATOM 1834 O O . LYS A 1 232 ? 19.517 -9.544 -12.615 1.00 94.50 232 LYS A O 1
ATOM 1839 N N . GLU A 1 233 ? 18.673 -7.471 -12.557 1.00 95.69 233 GLU A N 1
ATOM 1840 C CA . GLU A 1 233 ? 18.030 -7.632 -11.252 1.00 95.69 233 GLU A CA 1
ATOM 1841 C C . GLU A 1 233 ? 16.806 -8.542 -11.351 1.00 95.69 233 GLU A C 1
ATOM 1843 O O . GLU A 1 233 ? 16.592 -9.333 -10.441 1.00 95.69 233 GLU A O 1
ATOM 1848 N N . PHE A 1 234 ? 16.102 -8.547 -12.489 1.00 95.69 234 PHE A N 1
ATOM 1849 C CA . PHE A 1 234 ? 14.961 -9.435 -12.751 1.00 95.69 234 PHE A CA 1
ATOM 1850 C C . PHE A 1 234 ? 15.346 -10.915 -12.919 1.00 95.69 234 PHE A C 1
ATOM 1852 O O . PHE A 1 234 ? 14.518 -11.735 -13.278 1.00 95.69 234 PHE A O 1
ATOM 1859 N N . ASN A 1 235 ? 16.582 -11.296 -12.591 1.00 94.25 235 ASN A N 1
ATOM 1860 C CA . ASN A 1 235 ? 16.910 -12.692 -12.300 1.00 94.25 235 ASN A CA 1
ATOM 1861 C C . ASN A 1 235 ? 16.391 -13.132 -10.911 1.00 94.25 235 ASN A C 1
ATOM 1863 O O . ASN A 1 235 ? 16.527 -14.300 -10.557 1.00 94.25 235 ASN A O 1
ATOM 1867 N N . SER A 1 236 ? 15.843 -12.207 -10.112 1.00 96.06 236 SER A N 1
ATOM 1868 C CA . SER A 1 236 ? 15.210 -12.458 -8.813 1.00 96.06 236 SER A CA 1
ATOM 1869 C C . SER A 1 236 ? 13.800 -11.871 -8.771 1.00 96.06 236 SER A C 1
ATOM 1871 O O . SER A 1 236 ? 13.621 -10.696 -9.094 1.00 96.06 236 SER A O 1
ATOM 1873 N N . LEU A 1 237 ? 12.825 -12.649 -8.290 1.00 94.75 237 LEU A N 1
ATOM 1874 C CA . LEU A 1 237 ? 11.436 -12.202 -8.105 1.00 94.75 237 LEU A CA 1
ATOM 1875 C C . LEU A 1 237 ? 11.311 -11.026 -7.117 1.00 94.75 237 LEU A C 1
ATOM 1877 O O . LEU A 1 237 ? 10.408 -10.203 -7.248 1.00 94.75 237 LEU A O 1
ATOM 1881 N N . ASP A 1 238 ? 12.265 -10.873 -6.192 1.00 95.50 238 ASP A N 1
ATOM 1882 C CA . ASP A 1 238 ? 12.292 -9.761 -5.231 1.00 95.50 238 ASP A CA 1
ATOM 1883 C C . ASP A 1 238 ? 12.768 -8.430 -5.845 1.00 95.50 238 ASP A C 1
ATOM 1885 O O . ASP A 1 238 ? 12.712 -7.382 -5.196 1.00 95.50 238 ASP A O 1
ATOM 1889 N N . ALA A 1 239 ? 13.240 -8.424 -7.098 1.00 96.69 239 ALA A N 1
ATOM 1890 C CA . ALA A 1 239 ? 13.715 -7.201 -7.744 1.00 96.69 239 ALA A CA 1
ATOM 1891 C C . ALA A 1 239 ? 12.638 -6.115 -7.769 1.00 96.69 239 ALA A C 1
ATOM 1893 O O . ALA A 1 239 ? 12.917 -4.950 -7.480 1.00 96.69 239 ALA A O 1
ATOM 1894 N N . LEU A 1 240 ? 11.396 -6.503 -8.061 1.00 96.31 240 LEU A N 1
ATOM 1895 C CA . LEU A 1 240 ? 10.287 -5.565 -8.135 1.00 96.31 240 LEU A CA 1
ATOM 1896 C C . LEU A 1 240 ? 9.913 -4.998 -6.758 1.00 96.31 240 LEU A C 1
ATOM 1898 O O . LEU A 1 240 ? 9.602 -3.816 -6.667 1.00 96.31 240 LEU A O 1
ATOM 1902 N N . VAL A 1 241 ? 10.041 -5.784 -5.684 1.00 96.75 241 VAL A N 1
ATOM 1903 C CA . VAL A 1 241 ? 9.826 -5.335 -4.293 1.00 96.75 241 VAL A CA 1
ATOM 1904 C C . VAL A 1 241 ? 10.779 -4.190 -3.949 1.00 96.75 241 VAL A C 1
ATOM 1906 O O . VAL A 1 241 ? 10.363 -3.151 -3.428 1.00 96.75 241 VAL A O 1
ATOM 1909 N N . ARG A 1 242 ? 12.057 -4.343 -4.320 1.00 96.00 242 ARG A N 1
ATOM 1910 C CA . ARG A 1 242 ? 13.074 -3.297 -4.159 1.00 96.00 242 ARG A CA 1
ATOM 1911 C C . ARG A 1 242 ? 12.752 -2.069 -5.008 1.00 96.00 242 ARG A C 1
ATOM 1913 O O . ARG A 1 242 ? 12.829 -0.949 -4.511 1.00 96.00 242 ARG A O 1
ATOM 1920 N N . ILE A 1 243 ? 12.431 -2.262 -6.287 1.00 95.88 243 ILE A N 1
ATOM 1921 C CA . ILE A 1 243 ? 12.201 -1.170 -7.249 1.00 95.88 243 ILE A CA 1
ATOM 1922 C C . ILE A 1 243 ? 10.962 -0.349 -6.880 1.00 95.88 243 ILE A C 1
ATOM 1924 O O . ILE A 1 243 ? 11.017 0.879 -6.932 1.00 95.88 243 ILE A O 1
ATOM 1928 N N . ALA A 1 244 ? 9.883 -1.012 -6.460 1.00 96.12 244 ALA A N 1
ATOM 1929 C CA . ALA A 1 244 ? 8.669 -0.384 -5.944 1.00 96.12 244 ALA A CA 1
ATOM 1930 C C . ALA A 1 244 ? 8.865 0.242 -4.552 1.00 96.12 244 ALA A C 1
ATOM 1932 O O . ALA A 1 244 ? 8.015 1.003 -4.104 1.00 96.12 244 ALA A O 1
ATOM 1933 N N . GLN A 1 245 ? 9.992 -0.041 -3.888 1.00 96.56 245 GLN A N 1
ATOM 1934 C CA . GLN A 1 245 ? 10.371 0.510 -2.586 1.00 96.56 245 GLN A CA 1
ATOM 1935 C C . GLN A 1 245 ? 9.352 0.215 -1.476 1.00 96.56 245 GLN A C 1
ATOM 1937 O O . GLN A 1 245 ? 9.023 1.099 -0.682 1.00 96.56 245 GLN A O 1
ATOM 1942 N N . ILE A 1 246 ? 8.878 -1.036 -1.406 1.00 96.56 246 ILE A N 1
ATOM 1943 C CA . ILE A 1 246 ? 7.853 -1.472 -0.441 1.00 96.56 246 ILE A CA 1
ATOM 1944 C C . ILE A 1 246 ? 8.219 -1.108 1.004 1.00 96.56 246 ILE A C 1
ATOM 1946 O O . ILE A 1 246 ? 7.391 -0.532 1.707 1.00 96.56 246 ILE A O 1
ATOM 1950 N N . ASP A 1 247 ? 9.463 -1.342 1.427 1.00 95.75 247 ASP A N 1
ATOM 1951 C CA . ASP A 1 247 ? 9.898 -1.046 2.800 1.00 95.75 247 ASP A CA 1
ATOM 1952 C C . ASP A 1 247 ? 9.766 0.444 3.156 1.00 95.75 247 ASP A C 1
ATOM 1954 O O . ASP A 1 247 ? 9.298 0.787 4.242 1.00 95.75 247 ASP A O 1
ATOM 1958 N N . ASN A 1 248 ? 10.120 1.341 2.229 1.00 96.88 248 ASN A N 1
ATOM 1959 C CA . ASN A 1 248 ? 10.036 2.787 2.450 1.00 96.88 248 ASN A CA 1
ATOM 1960 C C . ASN A 1 248 ? 8.580 3.273 2.465 1.00 96.88 248 ASN A C 1
ATOM 1962 O O . ASN A 1 248 ? 8.217 4.121 3.282 1.00 96.88 248 ASN A O 1
ATOM 1966 N N . LEU A 1 249 ? 7.728 2.710 1.599 1.00 97.50 249 LEU A N 1
ATOM 1967 C CA . LEU A 1 249 ? 6.292 3.001 1.593 1.00 97.50 249 LEU A CA 1
ATOM 1968 C C . LEU A 1 249 ? 5.637 2.579 2.911 1.00 97.50 249 LEU A C 1
ATOM 1970 O O . LEU A 1 249 ? 4.879 3.349 3.498 1.00 97.50 249 LEU A O 1
ATOM 1974 N N . LEU A 1 250 ? 5.950 1.376 3.398 1.00 97.38 250 LEU A N 1
ATOM 1975 C CA . LEU A 1 250 ? 5.396 0.857 4.646 1.00 97.38 250 LEU A CA 1
ATOM 1976 C C . LEU A 1 250 ? 5.939 1.591 5.867 1.00 97.38 250 LEU A C 1
ATOM 1978 O O . LEU A 1 250 ? 5.182 1.851 6.803 1.00 97.38 250 LEU A O 1
ATOM 1982 N N . TYR A 1 251 ? 7.205 2.004 5.840 1.00 96.75 251 TYR A N 1
ATOM 1983 C CA . TYR A 1 251 ? 7.736 2.915 6.844 1.00 96.75 251 TYR A CA 1
ATOM 1984 C C . TYR A 1 251 ? 6.930 4.224 6.872 1.00 96.75 251 TYR A C 1
ATOM 1986 O O . TYR A 1 251 ? 6.407 4.590 7.924 1.00 96.75 251 TYR A O 1
ATOM 1994 N N . GLY A 1 252 ? 6.725 4.875 5.721 1.00 97.69 252 GLY A N 1
ATOM 1995 C CA . GLY A 1 252 ? 5.903 6.087 5.626 1.00 97.69 252 GLY A CA 1
ATOM 1996 C C . GLY A 1 252 ? 4.461 5.884 6.102 1.00 97.69 252 GLY A C 1
ATOM 1997 O O . GLY A 1 252 ? 3.924 6.734 6.809 1.00 97.69 252 GLY A O 1
ATOM 1998 N N . MET A 1 253 ? 3.855 4.731 5.803 1.00 97.62 253 MET A N 1
ATOM 1999 C CA . MET A 1 253 ? 2.511 4.380 6.270 1.00 97.62 253 MET A CA 1
ATOM 2000 C C . MET A 1 253 ? 2.481 4.298 7.799 1.00 97.62 253 MET A C 1
ATOM 2002 O O . MET A 1 253 ? 1.673 4.973 8.431 1.00 97.62 253 MET A O 1
ATOM 2006 N N . THR A 1 254 ? 3.392 3.537 8.409 1.00 96.69 254 THR A N 1
ATOM 2007 C CA . THR A 1 254 ? 3.450 3.401 9.876 1.00 96.69 254 THR A CA 1
ATOM 2008 C C . THR A 1 254 ? 3.766 4.717 10.581 1.00 96.69 254 THR A C 1
ATOM 2010 O O . THR A 1 254 ? 3.152 5.011 11.603 1.00 96.69 254 THR A O 1
ATOM 2013 N N . LYS A 1 255 ? 4.652 5.545 10.011 1.00 96.44 255 LYS A N 1
ATOM 2014 C CA . LYS A 1 255 ? 4.957 6.882 10.531 1.00 96.44 255 LYS A CA 1
ATOM 2015 C C . LYS A 1 255 ? 3.727 7.786 10.487 1.00 96.44 255 LYS A C 1
ATOM 2017 O O . LYS A 1 255 ? 3.404 8.409 11.489 1.00 96.44 255 LYS A O 1
ATOM 2022 N N . SER A 1 256 ? 2.981 7.780 9.379 1.00 96.69 256 SER A N 1
ATOM 2023 C CA . SER A 1 256 ? 1.736 8.550 9.276 1.00 96.69 256 SER A CA 1
ATOM 2024 C C . SER A 1 256 ? 0.707 8.134 10.339 1.00 96.69 256 SER A C 1
ATOM 2026 O O . SER A 1 256 ? 0.102 8.987 10.984 1.00 96.69 256 SER A O 1
ATOM 2028 N N . ILE A 1 257 ? 0.562 6.829 10.599 1.00 96.50 257 ILE A N 1
ATOM 2029 C CA . ILE A 1 257 ? -0.342 6.317 11.637 1.00 96.50 257 ILE A CA 1
ATOM 2030 C C . ILE A 1 257 ? 0.158 6.692 13.043 1.00 96.50 257 ILE A C 1
ATOM 2032 O O . ILE A 1 257 ? -0.644 7.028 13.908 1.00 96.50 257 ILE A O 1
ATOM 2036 N N . ALA A 1 258 ? 1.467 6.674 13.291 1.00 95.75 258 ALA A N 1
ATOM 2037 C CA . ALA A 1 258 ? 2.014 7.120 14.571 1.00 95.75 258 ALA A CA 1
ATOM 2038 C C . ALA A 1 258 ? 1.737 8.616 14.815 1.00 95.75 258 ALA A C 1
ATOM 2040 O O . ALA A 1 258 ? 1.292 8.991 15.897 1.00 95.75 258 ALA A O 1
ATOM 2041 N N . ASP A 1 259 ? 1.911 9.460 13.797 1.00 95.94 259 ASP A N 1
ATOM 2042 C CA . ASP A 1 259 ? 1.656 10.899 13.913 1.00 95.94 259 ASP A CA 1
ATOM 2043 C C 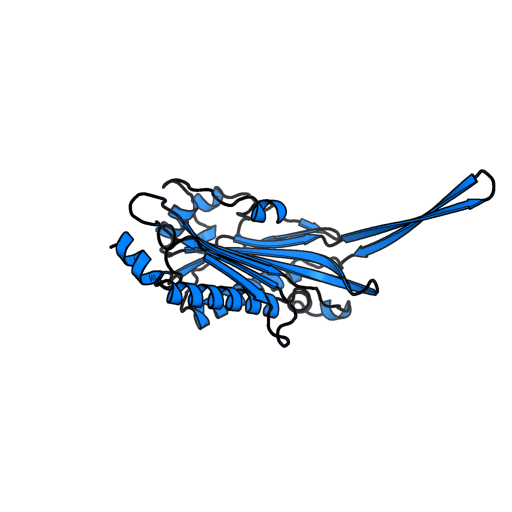. ASP A 1 259 ? 0.175 11.206 14.186 1.00 95.94 259 ASP A C 1
ATOM 2045 O O . ASP A 1 259 ? -0.133 12.061 15.018 1.00 95.94 259 ASP A O 1
ATOM 2049 N N . ILE A 1 260 ? -0.763 10.495 13.539 1.00 94.44 260 ILE A N 1
ATOM 2050 C CA . ILE A 1 260 ? -2.193 10.678 13.841 1.00 94.44 260 ILE A CA 1
ATOM 2051 C C . ILE A 1 260 ? -2.531 10.197 15.261 1.00 94.44 260 ILE A C 1
ATOM 2053 O O . ILE A 1 260 ? -3.399 10.783 15.898 1.00 94.44 260 ILE A O 1
ATOM 2057 N N . GLN A 1 261 ? -1.842 9.178 15.788 1.00 93.69 261 GLN A N 1
ATOM 2058 C CA . GLN A 1 261 ? -2.039 8.710 17.165 1.00 93.69 261 GLN A CA 1
ATOM 2059 C C . GLN A 1 261 ? -1.552 9.720 18.208 1.00 93.69 261 GLN A C 1
ATOM 2061 O O . GLN A 1 261 ? -2.205 9.871 19.237 1.00 93.69 261 GLN A O 1
ATOM 2066 N N . VAL A 1 262 ? -0.464 10.448 17.939 1.00 94.88 262 VAL A N 1
ATOM 2067 C CA . VAL A 1 262 ? -0.031 11.562 18.802 1.00 94.88 262 VAL A CA 1
ATOM 2068 C C . VAL A 1 262 ? -1.134 12.619 18.887 1.00 94.88 262 VAL A C 1
ATOM 2070 O O . VAL A 1 262 ? -1.512 13.033 19.980 1.00 94.88 262 VAL A O 1
ATOM 2073 N N . LEU A 1 263 ? -1.724 12.987 17.747 1.00 93.81 263 LEU A N 1
ATOM 2074 C CA . LEU A 1 263 ? -2.844 13.929 17.709 1.00 93.81 263 LEU A CA 1
ATOM 2075 C C . LEU A 1 263 ? -4.109 13.370 18.396 1.00 93.81 263 LEU A C 1
ATOM 2077 O O . LEU A 1 263 ? -4.824 14.120 19.059 1.00 93.81 263 LEU A O 1
ATOM 2081 N N . GLU A 1 264 ? -4.385 12.061 18.288 1.00 92.69 264 GLU A N 1
ATOM 2082 C CA . GLU A 1 264 ? -5.475 11.407 19.036 1.00 92.69 264 GLU A CA 1
ATOM 2083 C C . GLU A 1 264 ? -5.300 11.575 20.554 1.00 92.69 264 GLU A C 1
ATOM 2085 O O . GLU A 1 264 ? -6.281 11.798 21.266 1.00 92.69 264 GLU A O 1
ATOM 2090 N N . GLU A 1 265 ? -4.070 11.479 21.057 1.00 92.94 265 GLU A N 1
ATOM 2091 C CA . GLU A 1 265 ? -3.767 11.635 22.482 1.00 92.94 265 GLU A CA 1
ATOM 2092 C C . GLU A 1 265 ? -3.877 13.094 22.938 1.00 92.94 265 GLU A C 1
ATOM 2094 O O . GLU A 1 265 ? -4.464 13.367 23.988 1.00 92.94 265 GLU A O 1
ATOM 2099 N N . GLU A 1 266 ? -3.395 14.041 22.130 1.00 93.38 266 GLU A N 1
ATOM 2100 C CA . GLU A 1 266 ? -3.515 15.479 22.405 1.00 93.38 266 GLU A CA 1
ATOM 2101 C C . GLU A 1 266 ? -4.979 15.942 22.474 1.00 93.38 266 GLU A C 1
ATOM 2103 O O . GLU A 1 266 ? -5.349 16.722 23.357 1.00 93.38 266 GLU A O 1
ATOM 2108 N N . GLU A 1 267 ? -5.834 15.431 21.583 1.00 91.62 267 GLU A N 1
ATOM 2109 C CA . GLU A 1 267 ? -7.258 15.783 21.525 1.00 91.62 267 GLU A CA 1
ATOM 2110 C C . GLU A 1 267 ? -8.144 14.949 22.467 1.00 91.62 267 GLU A C 1
ATOM 2112 O O . GLU A 1 267 ? -9.362 15.143 22.483 1.00 91.62 267 GLU A O 1
ATOM 2117 N N . LYS A 1 268 ? -7.574 14.026 23.262 1.00 91.50 268 LYS A N 1
ATOM 2118 C CA . LYS A 1 268 ? -8.342 13.056 24.076 1.00 91.50 268 LYS A CA 1
ATOM 2119 C C . LYS A 1 268 ? -9.410 12.344 23.242 1.00 91.50 268 LYS A C 1
ATOM 2121 O O . LYS A 1 268 ? -10.589 12.244 23.608 1.00 91.50 268 LYS A O 1
ATOM 2126 N N . TYR A 1 269 ? -9.004 11.933 22.043 1.00 90.88 269 TYR A N 1
ATOM 2127 C CA . TYR A 1 269 ? -9.885 11.401 21.013 1.00 90.88 269 TYR A CA 1
ATOM 2128 C C . TYR A 1 269 ? -10.604 10.146 21.503 1.00 90.88 269 TYR A C 1
ATOM 2130 O O . TYR A 1 269 ? -11.809 10.002 21.297 1.00 90.88 269 TYR A O 1
ATOM 2138 N N . PHE A 1 270 ? -9.867 9.247 22.159 1.00 86.94 270 PHE A N 1
ATOM 2139 C CA . PHE A 1 270 ? -10.400 7.986 22.662 1.00 86.94 270 PHE A CA 1
ATOM 2140 C C . PHE A 1 270 ? -11.456 8.218 23.745 1.00 86.94 270 PHE A C 1
ATOM 2142 O O . PHE A 1 270 ? -12.550 7.673 23.652 1.00 86.94 270 PHE A O 1
ATOM 2149 N N . GLU A 1 271 ? -11.168 9.067 24.730 1.00 88.12 271 GLU A N 1
ATOM 2150 C CA . GLU A 1 271 ? -12.098 9.415 25.805 1.00 88.12 271 GLU A CA 1
ATOM 2151 C C . GLU A 1 271 ? -13.355 10.081 25.246 1.00 88.12 271 GLU A C 1
ATOM 2153 O O . GLU A 1 271 ? -14.470 9.738 25.631 1.00 88.12 271 GLU A O 1
ATOM 2158 N N . THR A 1 272 ? -13.182 10.992 24.287 1.00 85.94 272 THR A N 1
ATOM 2159 C CA . THR A 1 272 ? -14.301 11.653 23.610 1.00 85.94 272 THR A CA 1
ATOM 2160 C C . THR A 1 272 ? -15.167 10.645 22.857 1.00 85.94 272 THR A C 1
ATOM 2162 O O . THR A 1 272 ? -16.389 10.717 22.933 1.00 85.94 272 THR A O 1
ATOM 2165 N N . TRP A 1 273 ? -14.550 9.681 22.168 1.00 83.19 273 TRP A N 1
ATOM 2166 C CA . TRP A 1 273 ? -15.272 8.611 21.483 1.00 83.19 273 TRP A CA 1
ATOM 2167 C C . TRP A 1 273 ? -16.075 7.748 22.466 1.00 83.19 273 TRP A C 1
ATOM 2169 O O . TRP A 1 273 ? -17.246 7.480 22.201 1.00 83.19 273 TRP A O 1
ATOM 2179 N N . GLN A 1 274 ? -15.496 7.356 23.609 1.00 82.88 274 GLN A N 1
ATOM 2180 C CA . GLN A 1 274 ? -16.206 6.564 24.628 1.00 82.88 274 GLN A CA 1
ATOM 2181 C C . GLN A 1 274 ? -17.457 7.290 25.148 1.00 82.88 274 GLN A C 1
ATOM 2183 O O . GLN A 1 274 ? -18.522 6.690 25.208 1.00 82.88 274 GLN A O 1
ATOM 2188 N N . LEU A 1 275 ? -17.385 8.604 25.398 1.00 82.94 275 LEU A N 1
ATOM 2189 C CA . LEU A 1 275 ? -18.537 9.389 25.875 1.00 82.94 275 LEU A CA 1
ATOM 2190 C C . LEU A 1 275 ? -19.756 9.369 24.936 1.00 82.94 275 LEU A C 1
ATOM 2192 O O . LEU A 1 275 ? -20.876 9.582 25.393 1.00 82.94 275 LEU A O 1
ATOM 2196 N N . PHE A 1 276 ? -19.554 9.161 23.632 1.00 73.81 276 PHE A N 1
ATOM 2197 C CA . PHE A 1 276 ? -20.639 9.093 22.647 1.00 73.81 276 PHE A CA 1
ATOM 2198 C C . PHE A 1 276 ? -21.131 7.665 22.365 1.00 73.81 276 PHE A C 1
ATOM 2200 O O . PHE A 1 276 ? -22.088 7.502 21.604 1.00 73.81 276 PHE A O 1
ATOM 2207 N N . ASN A 1 277 ? -20.457 6.643 22.901 1.00 69.62 277 ASN A N 1
ATOM 2208 C CA . ASN A 1 277 ? -20.643 5.245 22.503 1.00 69.62 277 ASN A CA 1
ATOM 2209 C C . ASN A 1 277 ? -20.780 4.253 23.677 1.00 69.62 277 ASN A C 1
ATOM 2211 O O . ASN A 1 277 ? -20.979 3.065 23.414 1.00 69.62 277 ASN A O 1
ATOM 2215 N N . GLU A 1 278 ? -20.691 4.720 24.926 1.00 57.12 278 GLU A N 1
ATOM 2216 C CA . GLU A 1 278 ? -21.208 4.042 26.131 1.00 57.12 278 GLU A CA 1
ATOM 2217 C C . GLU A 1 278 ? -22.730 4.224 26.271 1.00 57.12 278 GLU A C 1
ATOM 2219 O O . GLU A 1 278 ? -23.403 3.233 26.642 1.00 57.12 278 GLU A O 1
#

Radius of gyration: 21.46 Å; chains: 1; bounding box: 48×49×71 Å

pLDDT: mean 84.16, std 15.89, range [28.8, 97.94]

Secondary structure (DSSP, 8-state):
-EEEEE--GGG-SEEEEEE---TTTS--GGG--EEEEEEEEEEEE-EEEEEEEEEEEETTEEEEEEEEEEEEPPP--HHHHHHHHHHHHHHHHHHHHHHH--EE--HHHHHTSGGGGGSPPP--EE-SSEEEEESTT----S-S-HHHHTT-------TT-HHHHHHHHTT-SEEEEEEEEEEEEEETTTEEEEEEEEEEEEEES-BTTTTBS-EEEEEEEEEE------GGGGGSTTHHHHHTTHHHHHHHHHHHHHHHHHHHHHTTHHHHHHHTT-

Foldseek 3Di:
DKDWDFDDVVLATKIKIKDFDFLQFAAALLPFAEEEAQWEKEKEFFKDKDKDWDWDDDDNDIDIDIDIDMGWDDQDDPLLRQLLRVVLVVVLQVLCCVPRVHHYDDNCLLLVDPLVVVADAFPADRDRGIGIDTHDSHGDRDDDDPVVVVVPDDDADDPPRSQLCSCVVSVGQKYKHKYKYWYWDDDVPPATATWIKIKMWIKGADRFDPGGRIGTRMIMMMTHTFDGDDPVLVVDSCSVNVRNSSSSRVSSVSVRSVVVVVVCVVVVSNVSSVVRHD

Sequence (278 aa):
MKAEGKTDSDHGKFEYFIQKPSSFYSPSLKNVKSLGLASLNVSGVLFKEESNESSYTSGNVRYTSITSTTWQFPELDDAFWETLLEKLYSSIQEKFSTNYAISFIDVDKITSHPEYANFWEPNEANTDIKIEKNYKNTKRMQAASIREVFSSASTTFSRDLPEYKLMRDNDVDGLLMVTLDLRVSDANKKKIVLDPVLSFKVLSGAVSYGLAPIGVIMEGTVSGRGIPFKMKEFNSLDALVRIAQIDNLLYGMTKSIADIQVLEEEEKYFETWQLFNE